Protein AF-A0A2P4P8J8-F1 (afdb_monomer)

Structure (mmCIF, N/CA/C/O backbone):
data_AF-A0A2P4P8J8-F1
#
_entry.id   AF-A0A2P4P8J8-F1
#
loop_
_atom_site.group_PDB
_atom_site.id
_atom_site.type_symbol
_atom_site.label_atom_id
_atom_site.label_alt_id
_atom_site.label_comp_id
_atom_site.label_asym_id
_atom_site.label_entity_id
_atom_site.label_seq_id
_atom_site.pdbx_PDB_ins_code
_atom_site.Cartn_x
_atom_site.Cartn_y
_atom_site.Cartn_z
_atom_site.occupancy
_atom_site.B_iso_or_equiv
_atom_site.auth_seq_id
_atom_site.auth_comp_id
_atom_site.auth_asym_id
_atom_site.auth_atom_id
_atom_site.pdbx_PDB_model_num
ATOM 1 N N . ILE A 1 1 ? -30.520 4.544 16.814 1.00 78.25 1 ILE A N 1
ATOM 2 C CA . ILE A 1 1 ? -29.612 4.992 17.904 1.00 78.25 1 ILE A CA 1
ATOM 3 C C . ILE A 1 1 ? -30.489 5.454 19.070 1.00 78.25 1 ILE A C 1
ATOM 5 O O . ILE A 1 1 ? -31.400 6.232 18.798 1.00 78.25 1 ILE A O 1
ATOM 9 N N . PRO A 1 2 ? -30.297 4.962 20.310 1.00 85.12 2 PRO A N 1
ATOM 10 C CA . PRO A 1 2 ? -31.096 5.362 21.472 1.00 85.12 2 PRO A CA 1
ATOM 11 C C . PRO A 1 2 ? -31.067 6.876 21.686 1.00 85.12 2 PRO A C 1
ATOM 13 O O . PRO A 1 2 ? -29.996 7.469 21.569 1.00 85.12 2 PRO A O 1
ATOM 16 N N . ARG A 1 3 ? -32.211 7.482 22.035 1.00 84.81 3 ARG A N 1
ATOM 17 C CA . ARG A 1 3 ? -32.398 8.947 22.121 1.00 84.81 3 ARG A CA 1
ATOM 18 C C . ARG A 1 3 ? -31.323 9.639 22.971 1.00 84.81 3 ARG A C 1
ATOM 20 O O . ARG A 1 3 ? -30.709 10.591 22.516 1.00 84.81 3 ARG A O 1
ATOM 27 N N . ARG A 1 4 ? -30.981 9.054 24.125 1.00 86.25 4 ARG A N 1
ATOM 28 C CA . ARG A 1 4 ? -29.945 9.548 25.059 1.00 86.25 4 ARG A CA 1
ATOM 29 C C . ARG A 1 4 ? -28.523 9.616 24.481 1.00 86.25 4 ARG A C 1
ATOM 31 O O . ARG A 1 4 ? -27.675 10.299 25.033 1.00 86.25 4 ARG A O 1
ATOM 38 N N . LEU A 1 5 ? -28.233 8.877 23.409 1.00 83.94 5 LEU A N 1
ATOM 39 C CA . LEU A 1 5 ? -26.910 8.844 22.775 1.00 83.94 5 LEU A CA 1
ATOM 40 C C . LEU A 1 5 ? -26.881 9.588 21.433 1.00 83.94 5 LEU A C 1
ATOM 42 O O . LEU A 1 5 ? -25.809 9.715 20.842 1.00 83.94 5 LEU A O 1
ATOM 46 N N . GLN A 1 6 ? -28.035 10.046 20.934 1.00 87.06 6 GLN A N 1
ATOM 47 C CA . GLN A 1 6 ? -28.141 10.682 19.619 1.00 87.06 6 GLN A CA 1
ATOM 48 C C . GLN A 1 6 ? -27.309 11.956 19.546 1.00 87.06 6 GLN A C 1
ATOM 50 O O . GLN A 1 6 ? -26.512 12.076 18.625 1.00 87.06 6 GLN A O 1
ATOM 55 N N . GLU A 1 7 ? -27.410 12.841 20.538 1.00 90.56 7 GLU A N 1
ATOM 56 C CA . GLU A 1 7 ? -26.642 14.093 20.569 1.00 90.56 7 GLU A CA 1
ATOM 57 C C . GLU A 1 7 ? -25.136 13.840 20.490 1.00 90.56 7 GLU A C 1
ATOM 59 O O . GLU A 1 7 ? -24.455 14.397 19.634 1.00 90.56 7 GLU A O 1
ATOM 64 N N . LYS A 1 8 ? -24.614 12.914 21.304 1.00 91.44 8 LYS A N 1
ATOM 65 C CA . LYS A 1 8 ? -23.192 12.546 21.277 1.00 91.44 8 LYS A CA 1
ATOM 66 C C . LYS A 1 8 ? -22.753 12.061 19.892 1.00 91.44 8 LYS A C 1
ATOM 68 O O . LYS A 1 8 ? -21.712 12.485 19.389 1.00 91.44 8 LYS A O 1
ATOM 73 N N . PHE A 1 9 ? -23.522 11.161 19.277 1.00 91.44 9 PHE A N 1
ATOM 74 C CA . PHE A 1 9 ? -23.164 10.603 17.974 1.00 91.44 9 PHE A CA 1
ATOM 75 C C . PHE A 1 9 ? -23.354 11.599 16.831 1.00 91.44 9 PHE A C 1
ATOM 77 O O . PHE A 1 9 ? -22.505 11.643 15.950 1.00 91.44 9 PHE A O 1
ATOM 84 N N . PHE A 1 10 ? -24.403 12.418 16.841 1.00 91.62 10 PHE A N 1
ATOM 85 C CA . PHE A 1 10 ? -24.626 13.433 15.814 1.00 91.62 10 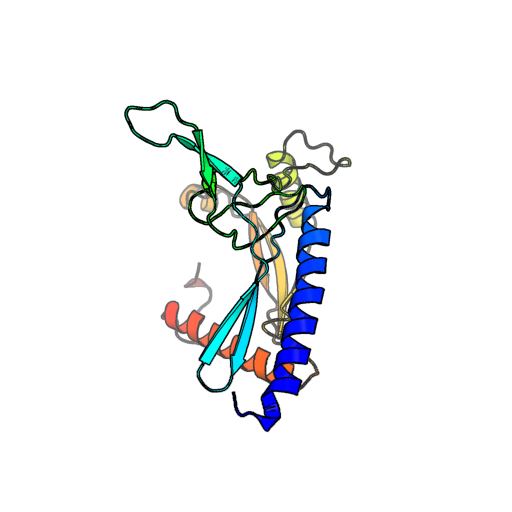PHE A CA 1
ATOM 86 C C . PHE A 1 10 ? -23.606 14.562 15.895 1.00 91.62 10 PHE A C 1
ATOM 88 O O . PHE A 1 10 ? -23.081 14.955 14.856 1.00 91.62 10 PHE A O 1
ATOM 95 N N . THR A 1 11 ? -23.221 15.001 17.094 1.00 94.31 11 THR A N 1
ATOM 96 C CA . THR A 1 11 ? -22.109 15.946 17.271 1.00 94.31 11 THR A CA 1
ATOM 97 C C . THR A 1 11 ? -20.806 15.365 16.724 1.00 94.31 11 THR A C 1
ATOM 99 O O . THR A 1 11 ? -20.084 16.038 15.988 1.00 94.31 11 THR A O 1
ATOM 102 N N . TYR A 1 12 ? -20.526 14.087 17.000 1.00 93.19 12 TYR A N 1
ATOM 103 C CA . TYR A 1 12 ? -19.360 13.400 16.444 1.00 93.19 12 TYR A CA 1
ATOM 104 C C . TYR A 1 12 ? -19.415 13.274 14.912 1.00 93.19 12 TYR A C 1
ATOM 106 O O . TYR A 1 12 ? -18.433 13.583 14.240 1.00 93.19 12 TYR A O 1
ATOM 114 N N . ILE A 1 13 ? -20.552 12.849 14.351 1.00 94.38 13 ILE A N 1
ATOM 115 C CA . ILE A 1 13 ? -20.754 12.705 12.901 1.00 94.38 13 ILE A CA 1
ATOM 116 C C . ILE A 1 13 ? -20.610 14.063 12.212 1.00 94.38 13 ILE A C 1
ATOM 118 O O . ILE A 1 13 ? -19.908 14.150 11.209 1.00 94.38 13 ILE A O 1
ATOM 122 N N . ARG A 1 14 ? -21.195 15.130 12.771 1.00 95.38 14 ARG A N 1
ATOM 123 C CA . ARG A 1 14 ? -21.055 16.503 12.267 1.00 95.38 14 ARG A CA 1
ATOM 124 C C . ARG A 1 14 ? -19.593 16.932 12.240 1.00 95.38 14 ARG A C 1
ATOM 126 O O . ARG A 1 14 ? -19.119 17.380 11.203 1.00 95.38 14 ARG A O 1
ATOM 133 N N . LYS A 1 15 ? -18.867 16.754 13.349 1.00 96.44 15 LYS A N 1
ATOM 134 C CA . LYS A 1 15 ? -17.432 17.063 13.412 1.00 96.44 15 LYS A CA 1
ATOM 135 C C . LYS A 1 15 ? -16.651 16.291 12.345 1.00 96.44 15 LYS A C 1
ATOM 137 O O . LYS A 1 15 ? -15.841 16.879 11.641 1.00 96.44 15 LYS A O 1
ATOM 142 N N . LYS A 1 16 ? -16.935 14.995 12.183 1.00 95.62 16 LYS A N 1
ATOM 143 C CA . LYS A 1 16 ? -16.288 14.159 11.166 1.00 95.62 16 LYS A CA 1
ATOM 144 C C . LYS A 1 16 ? -16.609 14.594 9.742 1.00 95.62 16 LYS A C 1
ATOM 146 O O . LYS A 1 16 ? -15.712 14.567 8.914 1.00 95.62 16 LYS A O 1
ATOM 151 N N . LEU A 1 17 ? -17.841 15.009 9.457 1.00 95.81 17 LEU A N 1
ATOM 152 C CA . LEU A 1 17 ? -18.219 15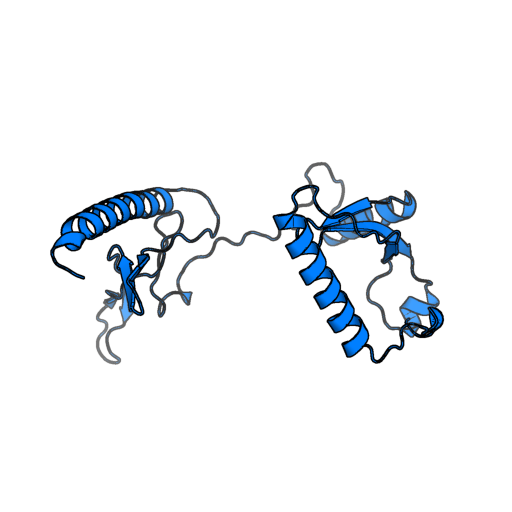.540 8.145 1.00 95.81 17 LEU A CA 1
ATOM 153 C C . LEU A 1 17 ? -17.453 16.825 7.811 1.00 95.81 17 LEU A C 1
ATOM 155 O O . LEU A 1 17 ? -16.983 16.950 6.686 1.00 95.81 17 LEU A O 1
ATOM 159 N N . LEU A 1 18 ? -17.284 17.729 8.781 1.00 96.44 18 LEU A N 1
ATOM 160 C CA . LEU A 1 18 ? -16.509 18.963 8.601 1.00 96.44 18 LEU A CA 1
ATOM 161 C C . LEU A 1 18 ? -15.024 18.671 8.356 1.00 96.44 18 LEU A C 1
ATOM 163 O O . LEU A 1 18 ? -14.485 19.097 7.343 1.00 96.44 18 LEU A O 1
ATOM 167 N N . GLU A 1 19 ? -14.397 17.850 9.206 1.00 96.31 19 GLU A N 1
ATOM 168 C CA . GLU A 1 19 ? -13.003 17.415 9.004 1.00 96.31 19 GLU A CA 1
ATOM 169 C C . GLU A 1 19 ? -12.809 16.778 7.618 1.00 96.31 19 GLU A C 1
ATOM 171 O O . GLU A 1 19 ? -11.807 16.989 6.938 1.00 96.31 19 GLU A O 1
ATOM 176 N N . HIS A 1 20 ? -13.786 15.982 7.183 1.00 95.25 20 HIS A N 1
ATOM 177 C CA . HIS A 1 20 ? -13.717 15.283 5.909 1.00 95.25 20 HIS A CA 1
ATOM 178 C C . HIS A 1 20 ? -13.897 16.222 4.712 1.00 95.25 20 HIS A C 1
ATOM 180 O O . HIS A 1 20 ? -13.232 16.034 3.694 1.00 95.25 20 HIS A O 1
ATOM 186 N N . LEU A 1 21 ? -14.742 17.249 4.837 1.00 96.00 21 LEU A N 1
ATOM 187 C CA . LEU A 1 21 ? -14.868 18.321 3.849 1.00 96.00 21 LEU A CA 1
ATOM 188 C C . LEU A 1 21 ? -13.533 19.057 3.666 1.00 96.00 21 LEU A C 1
ATOM 190 O O . LEU A 1 21 ? -13.106 19.266 2.527 1.00 96.00 21 LEU A O 1
ATOM 194 N N . ASP A 1 22 ? -12.840 19.364 4.764 1.00 96.81 22 ASP A N 1
ATOM 195 C CA . ASP A 1 22 ? -11.519 20.000 4.725 1.00 96.81 22 ASP A CA 1
ATOM 196 C C . ASP A 1 22 ? -10.487 19.096 4.037 1.00 96.81 22 ASP A C 1
ATOM 198 O O . ASP A 1 22 ? -9.730 19.547 3.177 1.00 96.81 22 ASP A O 1
ATOM 202 N N . PHE A 1 23 ? -10.488 17.790 4.337 1.00 95.81 23 PHE A N 1
ATOM 203 C CA . PHE A 1 23 ? -9.585 16.829 3.691 1.00 95.81 23 PHE A CA 1
ATOM 204 C C . PHE A 1 23 ? -9.823 16.691 2.186 1.00 95.81 23 PHE A C 1
ATOM 206 O O . PHE A 1 23 ? -8.860 16.554 1.425 1.00 95.81 23 PHE A O 1
ATOM 213 N N . ILE A 1 24 ? -11.085 16.693 1.750 1.00 95.94 24 ILE A N 1
ATOM 214 C CA . ILE A 1 24 ? -11.445 16.640 0.328 1.00 95.94 24 ILE A CA 1
ATOM 215 C C . ILE A 1 24 ? -10.972 17.918 -0.362 1.00 95.94 24 ILE A C 1
ATOM 217 O O . ILE A 1 24 ? -10.271 17.830 -1.369 1.00 95.94 24 ILE A O 1
ATOM 221 N N . THR A 1 25 ? -11.300 19.083 0.198 1.00 95.94 25 THR A N 1
ATOM 222 C CA . THR A 1 25 ? -10.941 20.391 -0.368 1.00 95.94 25 THR A CA 1
ATOM 223 C C . THR A 1 25 ? -9.426 20.552 -0.463 1.00 95.94 25 THR A C 1
ATOM 225 O O . THR A 1 25 ? -8.895 20.801 -1.544 1.00 95.94 25 THR A O 1
ATOM 228 N N . SER A 1 26 ? -8.713 20.282 0.633 1.00 96.31 26 SER A N 1
ATOM 229 C CA . SER A 1 26 ? -7.249 20.331 0.686 1.00 96.31 26 SER A CA 1
ATOM 230 C C . SER A 1 26 ? -6.597 19.377 -0.318 1.00 96.31 26 SER A C 1
ATOM 232 O O . SER A 1 26 ? -5.620 19.736 -0.976 1.00 96.31 26 SER A O 1
ATOM 234 N N . ARG A 1 27 ? -7.136 18.159 -0.485 1.00 95.56 27 ARG A N 1
ATOM 235 C CA . ARG A 1 27 ? -6.624 17.218 -1.490 1.00 95.56 27 ARG A CA 1
ATOM 236 C C . ARG A 1 27 ? -6.861 17.728 -2.907 1.00 95.56 27 ARG A C 1
ATOM 238 O O . ARG A 1 27 ? -5.943 17.628 -3.715 1.00 95.56 27 ARG A O 1
ATOM 245 N N . ALA A 1 28 ? -8.065 18.213 -3.203 1.00 94.25 28 ALA A N 1
ATOM 246 C CA . ALA A 1 28 ? -8.459 18.653 -4.537 1.00 94.25 28 ALA A CA 1
ATOM 247 C C . ALA A 1 28 ? -7.626 19.851 -5.016 1.00 94.25 28 ALA A C 1
ATOM 249 O O . ALA A 1 28 ? -7.162 19.855 -6.154 1.00 94.25 28 ALA A O 1
ATOM 250 N N . GLN A 1 29 ? -7.361 20.807 -4.126 1.00 95.50 29 GLN A N 1
ATOM 251 C CA . GLN A 1 29 ? -6.579 22.014 -4.414 1.00 95.50 29 GLN A CA 1
ATOM 252 C C . GLN A 1 29 ? -5.076 21.765 -4.558 1.00 95.50 29 GLN A C 1
ATOM 254 O O . GLN A 1 29 ? -4.343 22.649 -4.988 1.00 95.50 29 GLN A O 1
ATOM 259 N N . LYS A 1 30 ? -4.588 20.579 -4.191 1.00 95.25 30 LYS A N 1
ATOM 260 C CA . LYS A 1 30 ? -3.161 20.290 -4.258 1.00 95.25 30 LYS A CA 1
ATOM 261 C C . LYS A 1 30 ? -2.697 20.185 -5.712 1.00 95.25 30 LYS A C 1
ATOM 263 O O . LYS A 1 30 ? -3.335 19.505 -6.513 1.00 95.25 30 LYS A O 1
ATOM 268 N N . GLU A 1 31 ? -1.556 20.790 -6.022 1.00 91.44 31 GLU A N 1
ATOM 269 C CA . GLU A 1 31 ? -0.953 20.796 -7.368 1.00 91.44 31 GLU A CA 1
ATOM 270 C C . GLU A 1 31 ? 0.154 19.740 -7.533 1.00 91.44 31 GLU A C 1
ATOM 272 O O . GLU A 1 31 ? 1.025 19.814 -8.399 1.00 91.44 31 GLU A O 1
ATOM 277 N N . ASP A 1 32 ? 0.146 18.707 -6.692 1.00 86.69 32 ASP A N 1
ATOM 278 C CA . ASP A 1 32 ? 1.147 17.653 -6.740 1.00 86.69 32 ASP A CA 1
ATOM 279 C C . ASP A 1 32 ? 0.810 16.596 -7.820 1.00 86.69 32 ASP A C 1
ATOM 281 O O . ASP A 1 32 ? -0.336 16.163 -7.990 1.00 86.69 32 ASP A O 1
ATOM 285 N N . LYS A 1 33 ? 1.821 16.180 -8.599 1.00 84.69 33 LYS A N 1
ATOM 286 C CA . LYS A 1 33 ? 1.681 15.217 -9.712 1.00 84.69 33 LYS A CA 1
ATOM 287 C C . LYS A 1 33 ? 1.761 13.757 -9.252 1.00 84.69 33 LYS A C 1
ATOM 289 O O . LYS A 1 33 ? 2.630 12.990 -9.656 1.00 84.69 33 LYS A O 1
ATOM 294 N N . ASN A 1 34 ? 0.855 13.361 -8.374 1.00 83.25 34 ASN A N 1
ATOM 295 C CA . ASN A 1 34 ? 0.828 12.052 -7.725 1.00 83.25 34 ASN A CA 1
ATOM 296 C C . ASN A 1 34 ? -0.606 11.533 -7.636 1.00 83.25 34 ASN A C 1
ATOM 298 O O . ASN A 1 34 ? -1.586 12.274 -7.699 1.00 83.25 34 ASN A O 1
ATOM 302 N N . ASN A 1 35 ? -0.731 10.214 -7.512 1.00 89.12 35 ASN A N 1
ATOM 303 C CA . ASN A 1 35 ? -2.023 9.538 -7.567 1.00 89.12 35 ASN A CA 1
ATOM 304 C C . ASN A 1 35 ? -2.584 9.191 -6.188 1.00 89.12 35 ASN A C 1
ATOM 306 O O . ASN A 1 35 ? -3.236 8.164 -6.019 1.00 89.12 35 ASN A O 1
ATOM 310 N N . HIS A 1 36 ? -2.313 10.020 -5.180 1.00 90.12 36 HIS A N 1
ATOM 311 C CA . HIS A 1 36 ? -2.885 9.790 -3.861 1.00 90.12 36 HIS A CA 1
ATOM 312 C C . HIS A 1 36 ? -4.384 10.109 -3.872 1.00 90.12 36 HIS A C 1
ATOM 314 O O . HIS A 1 36 ? -4.789 11.217 -4.223 1.00 90.12 36 HIS A O 1
ATOM 320 N N . MET A 1 37 ? -5.195 9.154 -3.424 1.00 93.00 37 MET A N 1
ATOM 321 C CA . MET A 1 37 ? -6.653 9.252 -3.401 1.00 93.00 37 MET A CA 1
ATOM 322 C C . MET A 1 37 ? -7.138 9.517 -1.975 1.00 93.00 37 MET A C 1
ATOM 324 O O . MET A 1 37 ? -6.765 8.805 -1.041 1.00 93.00 37 MET A O 1
ATOM 328 N N . THR A 1 38 ? -7.994 10.519 -1.801 1.00 95.50 38 THR A N 1
ATOM 329 C CA . THR A 1 38 ? -8.718 10.772 -0.549 1.00 95.50 38 THR A CA 1
ATOM 330 C C . THR A 1 38 ? -10.172 10.364 -0.753 1.00 95.50 38 THR A C 1
ATOM 332 O O . THR A 1 38 ? -10.822 10.864 -1.664 1.00 95.50 38 THR A O 1
ATOM 335 N N . LYS A 1 39 ? -10.698 9.452 0.070 1.00 96.00 39 LYS A N 1
ATOM 336 C CA . LYS A 1 39 ? -12.109 9.031 -0.015 1.00 96.00 39 LYS A CA 1
ATOM 337 C C . LYS A 1 39 ? -13.037 10.214 0.248 1.00 96.00 39 LYS A C 1
ATOM 339 O O . LYS A 1 39 ? -12.706 11.057 1.069 1.00 96.00 39 LYS A O 1
ATOM 344 N N . THR A 1 40 ? -14.215 10.243 -0.365 1.00 95.94 40 THR A N 1
ATOM 345 C CA . THR A 1 40 ? -15.251 11.269 -0.110 1.00 95.94 40 THR A CA 1
ATOM 346 C C . THR A 1 40 ? -16.191 10.914 1.043 1.00 95.94 40 THR A C 1
ATOM 348 O O . THR A 1 40 ? -17.042 11.711 1.427 1.00 95.94 40 THR A O 1
ATOM 351 N N . PHE A 1 41 ? -16.008 9.733 1.638 1.00 95.12 41 PHE A N 1
ATOM 35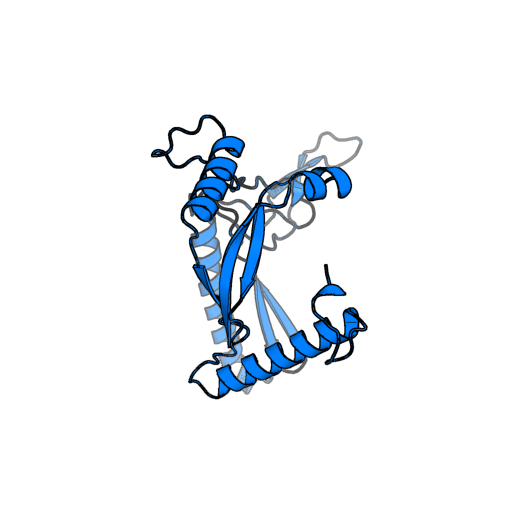2 C CA . PHE A 1 41 ? -16.824 9.216 2.730 1.00 95.12 41 PHE A CA 1
ATOM 353 C C . PHE A 1 41 ? -15.981 8.594 3.848 1.00 95.12 41 PHE A C 1
ATOM 355 O O . PHE A 1 41 ? -14.833 8.181 3.648 1.00 95.12 41 PHE A O 1
ATOM 362 N N . PHE A 1 42 ? -16.598 8.455 5.017 1.00 94.69 42 PHE A N 1
ATOM 363 C CA . PHE A 1 42 ? -16.102 7.699 6.156 1.00 94.69 42 PHE A CA 1
ATOM 364 C C . PHE A 1 42 ? -17.156 6.710 6.656 1.00 94.69 42 PHE A C 1
ATOM 366 O O . PHE A 1 42 ? -18.348 6.798 6.356 1.00 94.69 42 PHE A O 1
ATOM 373 N N . ASN A 1 43 ? -16.693 5.750 7.450 1.00 94.12 43 ASN A N 1
ATOM 374 C CA . ASN A 1 43 ? -17.541 4.694 7.975 1.00 94.12 43 ASN A CA 1
ATOM 375 C C . ASN A 1 43 ? -17.878 4.979 9.433 1.00 94.12 43 ASN A C 1
ATOM 377 O O . ASN A 1 43 ? -16.983 5.219 10.243 1.00 94.12 43 ASN A O 1
ATOM 381 N N . PHE A 1 44 ? -19.150 4.857 9.778 1.00 92.88 44 PHE A N 1
ATOM 382 C CA . PHE A 1 44 ? -19.635 4.937 11.144 1.00 92.88 44 PHE A CA 1
ATOM 383 C C . PHE A 1 44 ? -20.329 3.625 11.496 1.00 92.88 44 PHE A C 1
ATOM 385 O O . PHE A 1 44 ? -21.302 3.232 10.857 1.00 92.88 44 PHE A O 1
ATOM 392 N N . SER A 1 45 ? -19.821 2.924 12.502 1.00 91.56 45 SER A N 1
ATOM 393 C CA . SER A 1 45 ? -20.416 1.670 12.961 1.00 91.56 45 SER A CA 1
ATOM 394 C C . SER A 1 45 ? -21.156 1.884 14.273 1.00 91.56 45 SER A C 1
ATOM 396 O O . SER A 1 45 ? -20.622 2.487 15.202 1.00 91.56 45 SER A O 1
ATOM 398 N N . TYR A 1 46 ? -22.369 1.344 14.362 1.00 89.88 46 TYR A N 1
ATOM 399 C CA . TYR A 1 46 ? -23.148 1.304 15.593 1.00 89.88 46 TYR A CA 1
ATOM 400 C C . TYR A 1 46 ? -23.767 -0.082 15.772 1.00 89.88 46 TYR A C 1
ATOM 402 O O . TYR A 1 46 ? -24.617 -0.506 14.983 1.00 89.88 46 TYR A O 1
ATOM 410 N N . LYS A 1 47 ? -23.358 -0.785 16.836 1.00 89.06 47 LYS A N 1
ATOM 411 C CA . LYS A 1 47 ? -23.682 -2.205 17.052 1.00 89.06 47 LYS A CA 1
ATOM 412 C C . LYS A 1 47 ? -23.322 -3.024 15.799 1.00 89.06 47 LYS A C 1
ATOM 414 O O . LYS A 1 47 ? -22.194 -2.945 15.326 1.00 89.06 47 LYS A O 1
ATOM 419 N N . LYS A 1 48 ? -24.284 -3.768 15.247 1.00 92.50 48 LYS A N 1
ATOM 420 C CA . LYS A 1 48 ? -24.128 -4.588 14.038 1.00 92.50 48 LYS A CA 1
ATOM 421 C C . LYS A 1 48 ? -24.214 -3.804 12.723 1.00 92.50 48 LYS A C 1
ATOM 423 O O . LYS A 1 48 ? -23.975 -4.375 11.668 1.00 92.50 48 LYS A O 1
ATOM 428 N N . TYR A 1 49 ? -24.577 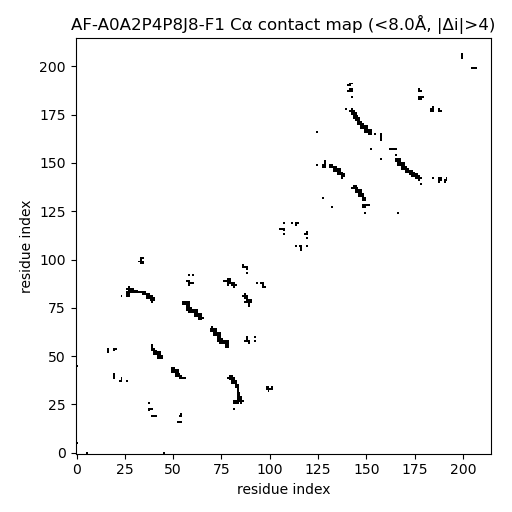-2.522 12.765 1.00 91.06 49 TYR A N 1
ATOM 429 C CA . TYR A 1 49 ? -24.813 -1.724 11.563 1.00 91.06 49 TYR A CA 1
ATOM 430 C C . TYR A 1 49 ? -23.599 -0.878 11.198 1.00 91.06 49 TYR A C 1
ATOM 432 O O . TYR A 1 49 ? -22.896 -0.356 12.071 1.00 91.06 49 TYR A O 1
ATOM 440 N N . ARG A 1 50 ? -23.382 -0.709 9.893 1.00 92.38 50 ARG A N 1
ATOM 441 C CA . ARG A 1 50 ? -22.330 0.133 9.330 1.00 92.38 50 ARG A CA 1
ATOM 442 C C . ARG A 1 50 ? -22.943 1.114 8.344 1.00 92.38 50 ARG A C 1
ATOM 444 O O . ARG A 1 50 ? -23.550 0.715 7.359 1.00 92.38 50 ARG A O 1
ATOM 451 N N . PHE A 1 51 ? -22.775 2.387 8.650 1.00 92.62 51 PHE A N 1
ATOM 452 C CA . PHE A 1 51 ? -23.256 3.513 7.872 1.00 92.62 51 PHE A CA 1
ATOM 453 C C . PHE A 1 51 ? -22.079 4.161 7.147 1.00 92.62 51 PHE A C 1
ATOM 455 O O . PHE A 1 51 ? -20.966 4.218 7.682 1.00 92.62 51 PHE A O 1
ATOM 462 N N . TYR A 1 52 ? -22.341 4.662 5.946 1.00 92.69 52 TYR A N 1
ATOM 463 C CA . TYR A 1 52 ? -21.386 5.411 5.141 1.00 92.69 52 TYR A CA 1
ATOM 464 C C . TYR A 1 52 ? -21.865 6.856 5.081 1.00 92.69 52 TYR A C 1
ATOM 466 O O . TYR A 1 52 ? -22.933 7.131 4.542 1.00 92.69 52 TYR A O 1
ATOM 474 N N . PHE A 1 53 ? -21.093 7.763 5.669 1.00 94.19 53 PHE A N 1
ATOM 475 C CA . PHE A 1 53 ? -21.360 9.196 5.626 1.00 94.19 53 PHE A CA 1
ATOM 476 C C . PHE A 1 53 ? -20.323 9.839 4.723 1.00 94.19 53 PHE A C 1
ATOM 478 O O . PHE A 1 53 ? -19.130 9.605 4.902 1.00 94.19 53 PHE A O 1
ATOM 485 N N . GLY A 1 54 ? -20.753 10.635 3.754 1.00 93.06 54 GLY A N 1
ATOM 486 C CA . GLY A 1 54 ? -19.838 11.269 2.819 1.00 93.06 54 GLY A CA 1
ATOM 487 C C . GLY A 1 54 ? -20.351 12.595 2.306 1.00 93.06 54 GLY A C 1
ATOM 488 O O . GLY A 1 54 ? -21.530 12.916 2.440 1.00 93.06 54 GLY A O 1
ATOM 489 N N . ILE A 1 55 ? -19.428 13.353 1.730 1.00 94.69 55 ILE A N 1
ATOM 490 C CA . ILE A 1 55 ? -19.726 14.591 1.027 1.00 94.69 55 ILE A CA 1
ATOM 491 C C . ILE A 1 55 ? -20.089 14.220 -0.406 1.00 94.69 55 ILE A C 1
ATOM 493 O O . ILE A 1 55 ? -19.320 13.548 -1.097 1.00 94.69 55 ILE A O 1
ATOM 497 N N . TYR A 1 56 ? -21.278 14.632 -0.835 1.00 94.19 56 TYR A N 1
ATOM 498 C CA . TYR A 1 56 ? -21.701 14.438 -2.212 1.00 94.19 56 TYR A CA 1
ATOM 499 C C . TYR A 1 56 ? -20.864 15.328 -3.132 1.00 94.19 56 TYR A C 1
ATOM 501 O O . TYR A 1 56 ? -20.864 16.549 -2.999 1.00 94.19 56 TYR A O 1
ATOM 509 N N . LEU A 1 57 ? -20.160 14.696 -4.068 1.00 93.12 57 LEU A N 1
ATOM 510 C CA . LEU A 1 57 ? -19.401 15.359 -5.119 1.00 93.12 57 LEU A CA 1
ATOM 511 C C . LEU A 1 57 ? -19.760 14.667 -6.445 1.00 93.12 57 LEU A C 1
ATOM 513 O O . LEU A 1 57 ? -19.515 13.460 -6.567 1.00 93.12 57 LEU A O 1
ATOM 517 N N . PRO A 1 58 ? -20.394 15.364 -7.405 1.00 93.81 58 PRO A N 1
ATOM 518 C CA . PRO A 1 58 ? -20.799 14.759 -8.670 1.00 93.81 58 PRO A CA 1
ATOM 519 C C . PRO A 1 58 ? -19.585 14.432 -9.544 1.00 93.81 58 PRO A C 1
ATOM 521 O O . PRO A 1 58 ? -18.539 15.064 -9.448 1.00 93.81 58 PRO A O 1
ATOM 524 N N . CYS A 1 59 ? -19.724 13.437 -10.417 1.00 92.94 59 CYS A N 1
ATOM 525 C CA . CYS A 1 59 ? -18.659 13.014 -11.325 1.00 92.94 59 CYS A CA 1
ATOM 526 C C . CYS A 1 59 ? -18.302 14.055 -12.391 1.00 92.94 59 CYS A C 1
ATOM 528 O O . CYS A 1 59 ? -17.156 14.079 -12.837 1.00 92.94 59 CYS A O 1
ATOM 530 N N . ASN A 1 60 ? -19.277 14.833 -12.864 1.00 90.69 60 ASN A N 1
ATOM 531 C CA . ASN A 1 60 ? -19.131 15.884 -13.880 1.00 90.69 60 ASN A CA 1
ATOM 532 C C . ASN A 1 60 ? -18.528 15.449 -15.231 1.00 90.69 60 ASN A C 1
ATOM 534 O O . ASN A 1 60 ? -18.260 16.289 -16.083 1.00 90.69 60 ASN A O 1
ATOM 538 N N . HIS A 1 61 ? -18.344 14.149 -15.470 1.00 88.56 61 HIS A N 1
ATOM 539 C CA . HIS A 1 61 ? -17.885 13.645 -16.762 1.00 88.56 61 HIS A CA 1
ATOM 540 C C . HIS A 1 61 ? -19.028 13.680 -17.772 1.00 88.56 61 HIS A C 1
ATOM 542 O O . HIS A 1 61 ? -20.157 13.297 -17.457 1.00 88.56 61 HIS A O 1
ATOM 548 N N . THR A 1 62 ? -18.731 14.128 -18.984 1.00 86.94 62 THR A N 1
ATOM 549 C CA . THR A 1 62 ? -19.685 14.142 -20.088 1.00 86.94 62 THR A CA 1
ATOM 550 C C . THR A 1 62 ? -19.785 12.764 -20.737 1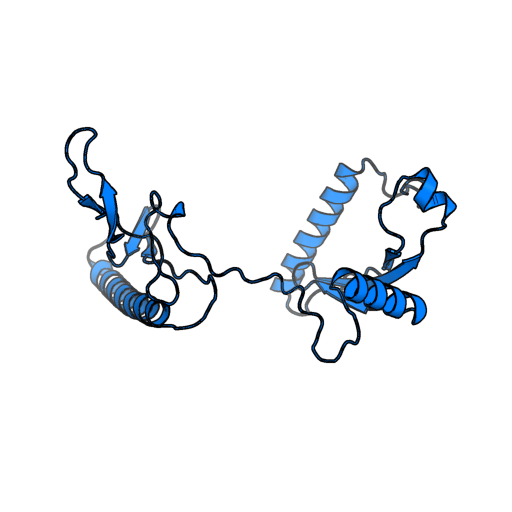.00 86.94 62 THR A C 1
ATOM 552 O O . THR A 1 62 ? -18.803 12.027 -20.835 1.00 86.94 62 THR A O 1
ATOM 555 N N . HIS A 1 63 ? -20.989 12.404 -21.165 1.00 78.00 63 HIS A N 1
ATOM 556 C CA . HIS A 1 63 ? -21.257 11.206 -21.954 1.00 78.00 63 HIS A CA 1
ATOM 557 C C . HIS A 1 63 ? -22.370 11.493 -22.962 1.00 78.00 63 HIS A C 1
ATOM 559 O O . HIS A 1 63 ? -23.217 12.361 -22.741 1.00 78.00 63 HIS A O 1
ATOM 565 N N . THR A 1 64 ? -22.358 10.773 -24.080 1.00 74.19 64 THR A N 1
ATOM 566 C CA . THR A 1 64 ? -23.390 10.896 -25.111 1.00 74.19 64 THR A CA 1
ATOM 567 C C . THR A 1 64 ? -24.673 10.238 -24.617 1.00 74.19 64 THR A C 1
ATOM 569 O O . THR A 1 64 ? -24.686 9.042 -24.317 1.00 74.19 64 THR A O 1
ATOM 572 N N . ALA A 1 65 ? -25.746 11.018 -24.504 1.00 62.56 65 ALA A N 1
ATOM 573 C CA . ALA A 1 65 ? -27.055 10.518 -24.120 1.00 62.56 65 ALA A CA 1
ATOM 574 C C . ALA A 1 65 ? -27.852 10.138 -25.375 1.00 62.56 65 ALA A C 1
ATOM 576 O O . ALA A 1 65 ? -28.379 11.008 -26.066 1.00 62.56 65 ALA A O 1
ATOM 577 N N . GLY A 1 66 ? -27.949 8.830 -25.628 1.00 57.75 66 GLY A N 1
ATOM 578 C CA . GLY A 1 66 ? -28.781 8.243 -26.682 1.00 57.75 66 GLY A CA 1
ATOM 579 C C . GLY A 1 66 ? -28.030 7.920 -27.977 1.00 57.75 66 GLY A C 1
ATOM 580 O O . GLY A 1 66 ? -27.039 8.553 -28.321 1.00 57.75 66 GLY A O 1
ATOM 581 N N . LEU A 1 67 ? -28.520 6.910 -28.701 1.00 57.41 67 LEU A N 1
ATOM 582 C CA . LEU A 1 67 ? -27.962 6.464 -29.987 1.00 57.41 67 LEU A CA 1
ATOM 583 C C . LEU A 1 67 ? -28.368 7.379 -31.166 1.00 57.41 67 LEU A C 1
ATOM 585 O O . LEU A 1 67 ? -27.837 7.230 -32.260 1.00 57.41 67 LEU A O 1
ATOM 589 N N . LEU A 1 68 ? -29.325 8.295 -30.950 1.00 56.81 68 LEU A N 1
ATOM 590 C CA . LEU A 1 68 ? -30.000 9.082 -31.997 1.00 56.81 68 LEU A CA 1
ATOM 591 C C . LEU A 1 68 ? -29.994 10.604 -31.752 1.00 56.81 68 LEU A C 1
ATOM 593 O O . LEU A 1 68 ? -30.394 11.363 -32.628 1.00 56.81 68 LEU A O 1
ATOM 597 N N . SER A 1 69 ? -29.538 11.069 -30.587 1.00 56.69 69 SER A N 1
ATOM 598 C CA . SER A 1 69 ? -29.484 12.490 -30.230 1.00 56.69 69 SER A CA 1
ATOM 599 C C . SER A 1 69 ? -28.073 12.857 -29.780 1.00 56.69 69 SER A C 1
ATOM 601 O O . SER A 1 69 ? -27.556 12.282 -28.827 1.00 56.69 69 SER A O 1
ATOM 603 N N . ASN A 1 70 ? -27.452 13.852 -30.423 1.00 62.81 70 ASN A N 1
ATOM 604 C CA . ASN A 1 70 ? -26.131 14.398 -30.059 1.00 62.81 70 ASN A CA 1
ATOM 605 C C . ASN A 1 70 ? -26.165 15.228 -28.756 1.00 62.81 70 ASN A C 1
ATOM 607 O O . ASN A 1 70 ? -25.475 16.235 -28.611 1.00 62.81 70 ASN A O 1
ATOM 611 N N . THR A 1 71 ? -27.004 14.838 -27.802 1.00 68.25 71 THR A N 1
ATOM 612 C CA . THR A 1 71 ? -27.143 15.482 -26.500 1.00 68.25 71 THR A CA 1
ATOM 613 C C . THR A 1 71 ? -26.036 15.007 -25.568 1.00 68.25 71 THR A C 1
ATOM 615 O O . THR A 1 71 ? -25.943 13.826 -25.229 1.00 68.25 71 THR A O 1
ATOM 618 N N . ILE A 1 72 ? -25.187 15.940 -25.144 1.00 78.44 72 ILE A N 1
ATOM 619 C CA . ILE A 1 72 ? -24.134 15.701 -24.156 1.00 78.44 72 ILE A CA 1
ATOM 620 C C . ILE A 1 72 ? -24.756 15.825 -22.762 1.00 78.44 72 ILE A C 1
ATOM 622 O O . ILE A 1 72 ? -25.200 16.904 -22.376 1.00 78.44 72 ILE A O 1
ATOM 626 N N . ALA A 1 73 ? -24.771 14.734 -21.998 1.00 84.44 73 ALA A N 1
ATOM 627 C CA . ALA A 1 73 ? -25.234 14.728 -20.613 1.00 84.44 73 ALA A CA 1
ATOM 628 C C . ALA A 1 73 ? -24.053 14.668 -19.635 1.00 84.44 73 ALA A C 1
ATOM 630 O O . ALA A 1 73 ? -23.041 14.005 -19.882 1.00 84.44 73 ALA A O 1
ATOM 631 N N . THR A 1 74 ? -24.184 15.336 -18.490 1.00 89.31 74 THR A N 1
ATOM 632 C CA . THR A 1 74 ? -23.191 15.307 -17.410 1.00 89.31 74 THR A CA 1
ATOM 633 C C . THR A 1 74 ? -23.529 14.227 -16.386 1.00 89.31 74 THR A C 1
ATOM 635 O O . THR A 1 74 ? -24.676 14.019 -15.995 1.00 89.31 74 THR A O 1
ATOM 638 N N . CYS A 1 75 ? -22.512 13.491 -15.948 1.00 90.88 75 CYS A N 1
ATOM 639 C CA . CYS A 1 75 ? -22.673 12.430 -14.967 1.00 90.88 75 CYS A CA 1
ATOM 640 C C . CYS A 1 75 ? -22.871 12.997 -13.553 1.00 90.88 75 CYS A C 1
ATOM 642 O O . CYS A 1 75 ? -21.971 13.636 -13.004 1.00 90.88 75 CYS A O 1
ATOM 644 N N . SER A 1 76 ? -24.004 12.673 -12.928 1.00 92.19 76 SER A N 1
ATOM 645 C CA . SER A 1 76 ? -24.343 13.049 -11.547 1.00 92.19 76 SER A CA 1
ATOM 646 C C . SER A 1 76 ? -23.991 11.983 -10.501 1.00 92.19 76 SER A C 1
ATOM 648 O O . SER A 1 76 ? -24.242 12.168 -9.316 1.00 92.19 76 SER A O 1
ATOM 650 N N . ILE A 1 77 ? -23.392 10.856 -10.897 1.00 92.56 77 ILE A N 1
ATOM 651 C CA . ILE A 1 77 ? -23.047 9.784 -9.951 1.00 92.56 77 ILE A CA 1
ATOM 652 C C . ILE A 1 77 ? -22.023 10.316 -8.934 1.00 92.56 77 ILE A C 1
ATOM 654 O O . ILE A 1 77 ? -21.018 10.900 -9.355 1.00 92.56 77 ILE A O 1
ATOM 658 N N . PRO A 1 78 ? -22.224 10.094 -7.620 1.00 93.88 78 PRO A N 1
ATOM 659 C CA . PRO A 1 78 ? -21.282 10.546 -6.608 1.00 93.88 78 PRO A CA 1
ATOM 660 C C . PRO A 1 78 ? -19.923 9.868 -6.783 1.00 93.88 78 PRO A C 1
ATOM 662 O O . PRO A 1 78 ? -19.829 8.654 -7.003 1.00 93.88 78 PRO A O 1
ATOM 665 N N . VAL A 1 79 ? -18.851 10.642 -6.657 1.00 95.12 79 VAL A N 1
ATOM 666 C CA . VAL A 1 79 ? -17.493 10.102 -6.733 1.00 95.12 79 VAL A CA 1
ATOM 667 C C . VAL A 1 79 ? -17.058 9.514 -5.390 1.00 95.12 79 VAL A C 1
ATOM 669 O O . VAL A 1 79 ? -17.308 10.116 -4.345 1.00 95.12 79 VAL A O 1
ATOM 672 N N . PRO A 1 80 ? -16.382 8.351 -5.379 1.00 94.69 80 PRO A N 1
ATOM 673 C CA . PRO A 1 80 ? -15.932 7.710 -4.144 1.00 94.69 80 PRO A CA 1
ATOM 674 C C . PRO A 1 80 ? -14.640 8.313 -3.565 1.00 94.69 80 PRO A C 1
ATOM 676 O O . PRO A 1 80 ? -14.284 8.024 -2.418 1.00 94.69 80 PRO A O 1
ATOM 679 N N . PHE A 1 81 ? -13.912 9.121 -4.340 1.00 94.94 81 PHE A N 1
ATOM 680 C CA . PHE A 1 81 ? -12.655 9.750 -3.938 1.00 94.94 81 PHE A CA 1
ATOM 681 C C . PHE A 1 81 ? -12.367 11.025 -4.745 1.00 94.94 81 PHE A C 1
ATOM 683 O O . PHE A 1 81 ? -12.913 11.220 -5.829 1.00 94.94 81 PHE A O 1
ATOM 690 N N . THR A 1 82 ? -11.453 11.843 -4.225 1.00 94.69 82 THR A N 1
ATOM 691 C CA . THR A 1 82 ? -10.839 12.981 -4.916 1.00 94.69 82 THR A CA 1
ATOM 692 C C . THR A 1 82 ? -9.313 12.862 -4.892 1.00 94.69 82 THR A C 1
ATOM 694 O O . THR A 1 82 ? -8.731 12.253 -3.985 1.00 94.69 82 THR A O 1
ATOM 697 N N . MET A 1 83 ? -8.660 13.440 -5.891 1.00 94.69 83 MET A N 1
ATOM 698 C CA . MET A 1 83 ? -7.208 13.494 -6.056 1.00 94.69 83 MET A CA 1
ATOM 699 C C . MET A 1 83 ? -6.762 14.944 -6.276 1.00 94.69 83 MET A C 1
ATOM 701 O O . MET A 1 83 ? -7.587 15.848 -6.380 1.00 94.69 83 MET A O 1
ATOM 705 N N . SER A 1 84 ? -5.448 15.158 -6.346 1.00 94.00 84 SER A N 1
ATOM 706 C CA . SER A 1 84 ? -4.856 16.458 -6.681 1.00 94.00 84 SER A CA 1
ATOM 707 C C . SER A 1 84 ? -5.350 16.996 -8.027 1.00 94.00 84 SER A C 1
ATOM 709 O O . SER A 1 84 ? -5.731 16.209 -8.902 1.00 94.00 84 SER A O 1
ATOM 711 N N . HIS A 1 85 ? -5.313 18.317 -8.204 1.00 92.62 85 HIS A N 1
ATOM 712 C CA . HIS A 1 85 ? -5.832 19.038 -9.375 1.00 92.62 85 HIS A CA 1
ATOM 713 C C . HIS A 1 85 ? -7.328 18.811 -9.625 1.00 92.62 85 HIS A C 1
ATOM 715 O O . HIS A 1 85 ? -7.762 18.670 -10.765 1.00 92.62 85 HIS A O 1
ATOM 721 N N . HIS A 1 86 ? -8.116 18.713 -8.553 1.00 92.94 86 HIS A N 1
ATOM 722 C CA . HIS A 1 86 ? -9.560 18.477 -8.607 1.00 92.94 86 HIS A CA 1
ATOM 723 C C . HIS A 1 86 ? -9.945 17.240 -9.433 1.00 92.94 86 HIS A C 1
ATOM 725 O O . HIS A 1 86 ? -11.064 17.144 -9.930 1.00 92.94 86 HIS A O 1
ATOM 731 N N . ARG A 1 87 ? -9.045 16.262 -9.577 1.00 92.62 87 ARG A N 1
ATOM 732 C CA . ARG A 1 87 ? -9.318 15.044 -10.344 1.00 92.62 87 ARG A CA 1
ATOM 733 C C . ARG A 1 87 ? -10.186 14.102 -9.518 1.00 92.62 87 ARG A C 1
ATOM 735 O O . ARG A 1 87 ? -9.788 13.649 -8.446 1.00 92.62 87 ARG A O 1
ATOM 742 N N . HIS A 1 88 ? -11.358 13.774 -10.033 1.00 93.56 88 HIS A N 1
ATOM 743 C CA . HIS A 1 88 ? -12.284 12.818 -9.437 1.00 93.56 88 HIS A CA 1
ATOM 744 C C . HIS A 1 88 ? -13.119 12.175 -10.540 1.00 93.56 88 HIS A C 1
ATOM 746 O O . HIS A 1 88 ? -13.401 12.809 -11.550 1.00 93.56 88 HIS A O 1
ATOM 752 N N . ALA A 1 89 ? -13.513 10.919 -10.360 1.00 93.75 89 ALA A N 1
ATOM 753 C CA . ALA A 1 89 ? -14.410 10.227 -11.279 1.00 93.75 89 ALA A CA 1
ATOM 754 C C . ALA A 1 89 ? -15.257 9.217 -10.506 1.00 93.75 89 ALA A C 1
ATOM 756 O O . ALA A 1 89 ? -14.819 8.668 -9.491 1.00 93.75 89 ALA A O 1
ATOM 757 N N . CYS A 1 90 ? -16.477 8.961 -10.977 1.00 93.62 90 CYS A N 1
ATOM 758 C CA . CYS A 1 90 ? -17.286 7.869 -10.453 1.00 93.62 90 CYS A CA 1
ATOM 759 C C . CYS A 1 90 ? -16.730 6.518 -10.922 1.00 93.62 90 CYS A C 1
ATOM 761 O O . CYS A 1 90 ? -15.845 6.447 -11.775 1.00 93.62 90 CYS A O 1
ATOM 763 N N . ILE A 1 91 ? -17.282 5.428 -10.391 1.00 90.19 91 ILE A N 1
ATOM 764 C CA . ILE A 1 91 ? -16.832 4.073 -10.733 1.00 90.19 91 ILE A CA 1
ATOM 765 C C . ILE A 1 91 ? -16.929 3.768 -12.240 1.00 90.19 91 ILE A C 1
ATOM 767 O O . ILE A 1 91 ? -16.068 3.081 -12.777 1.00 90.19 91 ILE A O 1
ATOM 771 N N . ILE A 1 92 ? -17.923 4.335 -12.935 1.00 90.94 92 ILE A N 1
ATOM 772 C CA . ILE A 1 92 ? -18.146 4.131 -14.377 1.00 90.94 92 ILE A CA 1
ATOM 773 C C . ILE A 1 92 ? -17.123 4.917 -15.212 1.00 90.94 92 ILE A C 1
ATOM 775 O O . ILE A 1 92 ? -16.579 4.408 -16.191 1.00 90.94 92 ILE A O 1
ATOM 779 N N . HIS A 1 93 ? -16.819 6.149 -14.801 1.00 92.44 93 HIS A N 1
ATOM 780 C CA . HIS A 1 93 ? -15.892 7.042 -15.501 1.00 92.44 93 HIS A CA 1
ATOM 781 C C . HIS A 1 93 ? -14.451 6.943 -14.996 1.00 92.44 93 HIS A C 1
ATOM 783 O O . HIS A 1 93 ? -13.599 7.705 -15.437 1.00 92.44 93 HIS A O 1
ATOM 789 N N . HIS A 1 94 ? -14.140 5.986 -14.117 1.00 88.56 94 HIS A N 1
ATOM 790 C CA . HIS A 1 94 ? -12.797 5.807 -13.565 1.00 88.56 94 HIS A CA 1
ATOM 791 C C . HIS A 1 94 ? -11.722 5.666 -14.655 1.00 88.56 94 HIS A C 1
ATOM 793 O O . HIS A 1 94 ? -10.606 6.148 -14.495 1.00 88.56 94 HIS A O 1
ATOM 799 N N . LYS A 1 95 ? -12.061 5.043 -15.790 1.00 86.19 95 LYS A N 1
ATOM 800 C CA . LYS A 1 95 ? -11.170 4.905 -16.956 1.00 86.19 95 LYS A CA 1
ATOM 801 C C . LYS A 1 95 ? -10.799 6.237 -17.627 1.00 86.19 95 LYS A C 1
ATOM 803 O O . LYS A 1 95 ? -9.763 6.308 -18.274 1.00 86.19 95 LYS A O 1
ATOM 808 N N . ASN A 1 96 ? -11.621 7.272 -17.459 1.00 86.38 96 ASN A N 1
ATOM 809 C CA . ASN A 1 96 ? -11.396 8.606 -18.023 1.00 86.38 96 ASN A CA 1
ATOM 810 C C . ASN A 1 96 ? -10.521 9.475 -17.104 1.00 86.38 96 ASN A C 1
ATOM 812 O O . ASN A 1 96 ? -10.150 10.590 -17.463 1.00 86.38 96 ASN A O 1
ATOM 816 N N . LEU A 1 97 ? -10.194 8.980 -15.907 1.00 87.00 97 LEU A N 1
ATOM 817 C CA . LEU A 1 97 ? -9.382 9.699 -14.945 1.00 87.00 97 LEU A CA 1
ATOM 818 C C . LEU A 1 97 ? -7.923 9.739 -15.412 1.00 87.00 97 LEU A C 1
ATOM 820 O O . LEU A 1 97 ? -7.264 8.706 -15.536 1.00 87.00 97 LEU A O 1
ATOM 824 N N . VAL A 1 98 ? -7.390 10.942 -15.612 1.00 84.06 98 VAL A N 1
ATOM 825 C CA . VAL A 1 98 ? -5.973 11.130 -15.936 1.00 84.06 98 VAL A CA 1
ATOM 826 C C . VAL A 1 98 ? -5.135 10.777 -14.711 1.00 84.06 98 VAL A C 1
ATOM 828 O O . VAL A 1 98 ? -5.123 11.512 -13.723 1.00 84.06 98 VAL A O 1
ATOM 831 N N . LEU A 1 99 ? -4.427 9.651 -14.758 1.00 83.69 99 LEU A N 1
ATOM 832 C CA . LEU A 1 99 ? -3.458 9.266 -13.736 1.00 83.69 99 LEU A CA 1
ATOM 833 C C . LEU A 1 99 ? -2.089 9.830 -14.102 1.00 83.69 99 LEU A C 1
ATOM 835 O O . LEU A 1 99 ? -1.610 9.652 -15.220 1.00 83.69 99 LEU A O 1
ATOM 839 N N . TYR A 1 100 ? -1.424 10.474 -13.145 1.00 81.06 100 TYR A N 1
ATOM 840 C CA . TYR A 1 100 ? -0.026 10.829 -13.328 1.00 81.06 100 TYR A CA 1
ATOM 841 C C . TYR A 1 100 ? 0.774 9.544 -13.319 1.00 81.06 100 TYR A C 1
ATOM 843 O O . TYR A 1 100 ? 0.788 8.831 -12.317 1.00 81.06 100 TYR A O 1
ATOM 851 N N . PHE A 1 101 ? 1.439 9.213 -14.417 1.00 64.25 101 PHE A N 1
ATOM 852 C CA . PHE A 1 101 ? 2.448 8.177 -14.348 1.00 64.25 101 PHE A CA 1
ATOM 853 C C . PHE A 1 101 ? 3.479 8.647 -13.325 1.00 64.25 101 PHE A C 1
ATOM 855 O O . PHE A 1 101 ? 4.236 9.583 -13.565 1.00 64.25 101 PHE A O 1
ATOM 862 N N . ILE A 1 102 ? 3.498 7.993 -12.162 1.00 54.28 102 ILE A N 1
ATOM 863 C CA . ILE A 1 102 ? 4.745 7.849 -11.436 1.00 54.28 102 ILE A CA 1
ATOM 864 C C . ILE A 1 102 ? 5.534 7.004 -12.415 1.00 54.28 102 ILE A C 1
ATOM 866 O O . ILE A 1 102 ? 5.344 5.786 -12.473 1.00 54.28 102 ILE A O 1
ATOM 870 N N . SER A 1 103 ? 6.323 7.641 -13.280 1.00 48.31 103 SER A N 1
ATOM 871 C CA . SER A 1 103 ? 7.429 6.942 -13.893 1.00 48.31 103 SER A CA 1
ATOM 872 C C . SER A 1 103 ? 8.055 6.184 -12.730 1.00 48.31 103 SER A C 1
ATOM 874 O O . SER A 1 103 ? 8.455 6.775 -11.724 1.00 48.31 103 SER A O 1
ATOM 876 N N . LYS A 1 104 ? 8.020 4.846 -12.782 1.00 50.00 104 LYS A N 1
ATOM 877 C CA . LYS A 1 104 ? 9.005 4.061 -12.047 1.00 50.00 104 LYS A CA 1
ATOM 878 C C . LYS A 1 104 ? 10.288 4.595 -12.628 1.00 50.00 104 LYS A C 1
ATOM 880 O O . LYS A 1 104 ? 10.607 4.229 -13.751 1.00 50.00 104 LYS A O 1
ATOM 885 N N . ASP A 1 105 ? 10.821 5.633 -11.999 1.00 50.00 105 ASP A N 1
ATOM 886 C CA . ASP A 1 105 ? 11.695 6.558 -12.680 1.00 50.00 105 ASP A CA 1
ATOM 887 C C . ASP A 1 105 ? 12.892 5.721 -13.086 1.00 50.00 105 ASP A C 1
ATOM 889 O O . ASP A 1 105 ? 13.753 5.397 -12.272 1.00 50.00 105 ASP A O 1
ATOM 893 N N . ASN A 1 106 ? 12.954 5.390 -14.372 1.00 53.41 106 ASN A N 1
ATOM 894 C CA . ASN A 1 106 ? 14.155 4.929 -15.034 1.00 53.41 106 ASN A CA 1
ATOM 895 C C . ASN A 1 106 ? 15.138 6.110 -15.141 1.00 53.41 106 ASN A C 1
ATOM 897 O O . ASN A 1 106 ? 15.924 6.190 -16.079 1.00 53.41 106 ASN A O 1
ATOM 901 N N . LYS A 1 107 ? 15.063 7.060 -14.198 1.00 55.28 107 LYS A N 1
ATOM 902 C CA . LYS A 1 107 ? 15.982 8.163 -14.046 1.00 55.28 107 LYS A CA 1
ATOM 903 C C . LYS A 1 107 ? 17.276 7.546 -13.572 1.00 55.28 107 LYS A C 1
ATOM 905 O O . LYS A 1 107 ? 17.416 7.070 -12.442 1.00 55.28 107 LYS A O 1
ATOM 910 N N . ILE A 1 108 ? 18.203 7.510 -14.506 1.00 58.16 108 ILE A N 1
ATOM 911 C CA . ILE A 1 108 ? 19.616 7.449 -14.208 1.00 58.16 108 ILE A CA 1
ATOM 912 C C . ILE A 1 108 ? 19.879 8.671 -13.313 1.00 58.16 108 ILE A C 1
ATOM 914 O O . ILE A 1 108 ? 19.488 9.770 -13.699 1.00 58.16 108 ILE A O 1
ATOM 918 N N . PRO A 1 109 ? 20.415 8.507 -12.092 1.00 66.44 109 PRO A N 1
ATOM 919 C CA . PRO A 1 109 ? 20.765 9.647 -11.253 1.00 66.44 109 PRO A CA 1
ATOM 920 C C . PRO A 1 109 ? 21.658 10.606 -12.041 1.00 66.44 109 PRO A C 1
ATOM 922 O O . PRO A 1 109 ? 22.568 10.122 -12.711 1.00 66.44 109 PRO A O 1
ATOM 925 N N . ASP A 1 110 ? 21.452 11.918 -11.915 1.00 59.31 110 ASP A N 1
ATOM 926 C CA . ASP A 1 110 ? 22.169 12.943 -12.703 1.00 59.31 110 ASP A CA 1
ATOM 927 C C . ASP A 1 110 ? 23.705 12.815 -12.627 1.00 59.31 110 ASP A C 1
ATOM 929 O O . ASP A 1 110 ? 24.429 13.214 -13.530 1.00 59.31 110 ASP A O 1
ATOM 933 N N . VAL A 1 111 ? 24.213 12.183 -11.565 1.00 63.22 111 VAL A N 1
ATOM 934 C CA . VAL A 1 111 ? 25.637 11.891 -11.327 1.00 63.22 111 VAL A CA 1
ATOM 935 C C . VAL A 1 111 ? 26.172 10.639 -12.043 1.00 63.22 111 VAL A C 1
ATOM 937 O O . VAL A 1 111 ? 27.317 10.244 -11.821 1.00 63.22 111 VAL A O 1
ATOM 940 N N . SER A 1 112 ? 25.362 9.934 -12.832 1.00 66.00 112 SER A N 1
ATOM 941 C CA . SER A 1 112 ? 25.753 8.678 -13.473 1.00 66.00 112 SER A CA 1
ATOM 942 C C . SER A 1 112 ? 26.025 8.864 -14.963 1.00 66.00 112 SER A C 1
ATOM 944 O O . SER A 1 112 ? 25.153 9.250 -15.726 1.00 66.00 112 SER A O 1
ATOM 946 N N . PHE A 1 113 ? 27.220 8.458 -15.399 1.00 73.94 113 PHE A N 1
ATOM 947 C CA . PHE A 1 113 ? 27.643 8.454 -16.808 1.00 73.94 113 PHE A CA 1
ATOM 948 C C . PHE A 1 113 ? 26.959 7.377 -17.680 1.00 73.94 113 PHE A C 1
ATOM 950 O O . PHE A 1 113 ? 27.408 7.092 -18.789 1.00 73.94 113 PHE A O 1
ATOM 957 N N . CYS A 1 114 ? 25.923 6.701 -17.174 1.00 76.75 114 CYS A N 1
ATOM 958 C CA . CYS A 1 114 ? 25.240 5.636 -17.907 1.00 76.75 114 CYS A CA 1
ATOM 959 C C . CYS A 1 114 ? 24.326 6.229 -18.987 1.00 76.75 114 CYS A C 1
ATOM 961 O O . CYS A 1 114 ? 23.569 7.155 -18.717 1.00 76.75 114 CYS A O 1
ATOM 963 N N . LYS A 1 115 ? 24.368 5.667 -20.200 1.00 78.00 115 LYS A N 1
ATOM 964 C CA . LYS A 1 115 ? 23.581 6.149 -21.349 1.00 78.00 115 LYS A CA 1
ATOM 965 C C . LYS A 1 115 ? 22.136 5.652 -21.321 1.00 78.00 115 LYS A C 1
ATOM 967 O O . LYS A 1 115 ? 21.235 6.343 -21.782 1.00 78.00 115 LYS A O 1
ATOM 972 N N . THR A 1 116 ? 21.910 4.458 -20.771 1.00 81.62 116 THR A N 1
ATOM 973 C CA . THR A 1 116 ? 20.576 3.863 -20.648 1.00 81.62 116 THR A CA 1
ATOM 974 C C . THR A 1 116 ? 20.306 3.366 -19.231 1.00 81.62 116 THR A C 1
ATOM 976 O O . THR A 1 116 ? 21.215 3.089 -18.445 1.00 81.62 116 THR A O 1
ATOM 979 N N . PHE A 1 117 ? 19.026 3.213 -18.886 1.00 73.75 117 PHE A N 1
ATOM 980 C CA . PHE A 1 117 ? 18.632 2.652 -17.592 1.00 73.75 117 PHE A CA 1
ATOM 981 C C . PHE A 1 117 ? 19.087 1.196 -17.420 1.00 73.75 117 PHE A C 1
ATOM 983 O O . PHE A 1 117 ? 19.437 0.779 -16.313 1.00 73.75 117 PHE A O 1
ATOM 990 N N . LYS A 1 118 ? 19.122 0.430 -18.520 1.00 82.31 118 LYS A N 1
ATOM 991 C CA . LYS A 1 118 ? 19.640 -0.942 -18.525 1.00 82.31 118 LYS A CA 1
ATOM 992 C C . LYS A 1 118 ? 21.120 -0.946 -18.138 1.00 82.31 118 LYS A C 1
ATOM 994 O O . LYS A 1 118 ? 21.499 -1.702 -17.243 1.00 82.31 118 LYS A O 1
ATOM 999 N N . ASP A 1 119 ? 21.908 -0.033 -18.707 1.00 81.56 119 ASP A N 1
ATOM 1000 C CA . ASP A 1 119 ? 23.331 0.127 -18.376 1.00 81.56 119 ASP A CA 1
ATOM 1001 C C . ASP A 1 119 ? 23.523 0.561 -16.927 1.00 81.56 119 ASP A C 1
ATOM 1003 O O . ASP A 1 119 ? 24.363 0.005 -16.218 1.00 81.56 119 ASP A O 1
ATOM 1007 N N . PHE A 1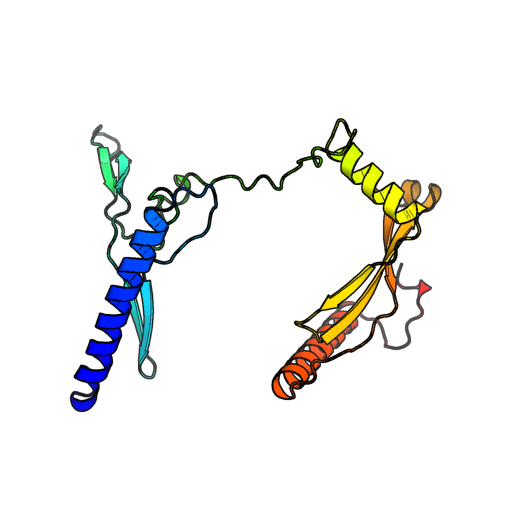 120 ? 22.708 1.504 -16.447 1.00 84.31 120 PHE A N 1
ATOM 1008 C CA . PHE A 1 120 ? 22.744 1.938 -15.053 1.00 84.31 120 PHE A CA 1
ATOM 1009 C C . PHE A 1 120 ? 22.470 0.778 -14.095 1.00 84.31 120 PHE A C 1
ATOM 1011 O O . PHE A 1 120 ? 23.199 0.579 -13.116 1.00 84.31 120 PHE A O 1
ATOM 1018 N N . HIS A 1 121 ? 21.435 -0.020 -14.370 1.00 83.69 121 HIS A N 1
ATOM 1019 C CA . HIS A 1 121 ? 21.089 -1.153 -13.525 1.00 83.69 121 HIS A CA 1
ATOM 1020 C C . HIS A 1 121 ? 22.173 -2.237 -13.549 1.00 83.69 121 HIS A C 1
ATOM 1022 O O . HIS A 1 121 ? 22.600 -2.683 -12.479 1.00 83.69 121 HIS A O 1
ATOM 1028 N N . ALA A 1 122 ? 22.665 -2.601 -14.737 1.00 85.88 122 ALA A N 1
ATOM 1029 C CA . ALA A 1 122 ? 23.743 -3.572 -14.912 1.00 85.88 122 ALA A CA 1
ATOM 1030 C C . ALA A 1 122 ? 25.028 -3.120 -14.200 1.00 85.88 122 ALA A C 1
ATOM 1032 O O . ALA A 1 122 ? 25.572 -3.860 -13.380 1.00 85.88 122 ALA A O 1
ATOM 1033 N N . THR A 1 123 ? 25.445 -1.867 -14.399 1.00 87.19 123 THR A N 1
ATOM 1034 C CA . THR A 1 123 ? 26.617 -1.259 -13.745 1.00 87.19 123 THR A CA 1
ATOM 1035 C C . THR A 1 123 ? 26.465 -1.242 -12.225 1.00 87.19 123 THR A C 1
ATOM 1037 O O . THR A 1 123 ? 27.400 -1.550 -11.481 1.00 87.19 123 THR A O 1
ATOM 1040 N N . ARG A 1 124 ? 25.269 -0.924 -11.714 1.00 87.25 124 ARG A N 1
ATOM 1041 C CA . ARG A 1 124 ? 24.989 -0.938 -10.272 1.00 87.25 124 ARG A CA 1
ATOM 1042 C C . ARG A 1 124 ? 25.070 -2.347 -9.687 1.00 87.25 124 ARG A C 1
ATOM 1044 O O . ARG A 1 124 ? 25.562 -2.495 -8.566 1.00 87.25 124 ARG A O 1
ATOM 1051 N N . LEU A 1 125 ? 24.576 -3.361 -10.396 1.00 89.44 125 LEU A N 1
ATOM 1052 C CA . LEU A 1 125 ? 24.676 -4.763 -9.980 1.00 89.44 125 LEU A CA 1
ATOM 1053 C C . LEU A 1 125 ? 26.126 -5.251 -10.010 1.00 89.44 125 LEU A C 1
ATOM 1055 O O . LEU A 1 125 ? 26.590 -5.765 -8.990 1.00 89.44 125 LEU A O 1
ATOM 1059 N N . PHE A 1 126 ? 26.853 -4.985 -11.100 1.00 89.94 126 PHE A N 1
ATOM 1060 C CA . PHE A 1 126 ? 28.282 -5.275 -11.229 1.00 89.94 126 PHE A CA 1
ATOM 1061 C C . PHE A 1 126 ? 29.066 -4.681 -10.060 1.00 89.94 126 PHE A C 1
ATOM 1063 O O . PHE A 1 126 ? 29.724 -5.411 -9.327 1.00 89.94 126 PHE A O 1
ATOM 1070 N N . ASN A 1 127 ? 28.911 -3.383 -9.793 1.00 89.62 127 ASN A N 1
ATOM 1071 C CA . ASN A 1 127 ? 29.621 -2.709 -8.706 1.00 89.62 127 ASN A CA 1
ATOM 1072 C C . ASN A 1 127 ? 29.288 -3.284 -7.323 1.00 89.62 127 ASN A C 1
ATOM 1074 O O . ASN A 1 127 ? 30.159 -3.375 -6.458 1.00 89.62 127 ASN A O 1
ATOM 1078 N N . ARG A 1 128 ? 28.028 -3.670 -7.080 1.00 90.81 128 ARG A N 1
ATOM 1079 C CA . ARG A 1 128 ? 27.622 -4.304 -5.814 1.00 90.81 128 ARG A CA 1
ATOM 1080 C C . ARG A 1 128 ? 28.256 -5.679 -5.642 1.00 90.81 128 ARG A C 1
ATOM 1082 O O . ARG A 1 128 ? 28.680 -5.999 -4.531 1.00 90.81 128 ARG A O 1
ATOM 1089 N N . TRP A 1 129 ? 28.298 -6.468 -6.712 1.00 92.69 129 TRP A N 1
ATOM 1090 C CA . TRP A 1 129 ? 28.937 -7.777 -6.725 1.00 92.69 129 TRP A CA 1
ATOM 1091 C C . TRP A 1 129 ? 30.462 -7.666 -6.587 1.00 92.69 129 TRP A C 1
ATOM 1093 O O . TRP A 1 129 ? 31.018 -8.265 -5.670 1.00 92.69 129 TRP A O 1
ATOM 1103 N N . ALA A 1 130 ? 31.118 -6.849 -7.416 1.00 90.94 130 ALA A N 1
ATOM 1104 C CA . ALA A 1 130 ? 32.570 -6.672 -7.440 1.00 90.94 130 ALA A CA 1
ATOM 1105 C C . ALA A 1 130 ? 33.106 -6.193 -6.082 1.00 90.94 130 ALA A C 1
ATOM 1107 O O . ALA A 1 130 ? 34.078 -6.734 -5.563 1.00 90.94 130 ALA A O 1
ATOM 1108 N N . LYS A 1 131 ? 32.403 -5.252 -5.435 1.00 91.94 131 LYS A N 1
ATOM 1109 C CA . LYS A 1 131 ? 32.733 -4.771 -4.080 1.00 91.94 131 LYS A CA 1
ATOM 1110 C C . LYS A 1 131 ? 32.305 -5.729 -2.959 1.00 91.94 131 LYS A C 1
ATOM 1112 O O . LYS A 1 131 ? 32.412 -5.372 -1.790 1.00 91.94 131 LYS A O 1
ATOM 1117 N N . LYS A 1 132 ? 31.742 -6.900 -3.288 1.00 88.69 132 LYS A N 1
ATOM 1118 C CA . LYS A 1 132 ? 31.183 -7.892 -2.348 1.00 88.69 132 LYS A CA 1
ATOM 1119 C C . LYS A 1 132 ? 30.270 -7.255 -1.290 1.00 88.69 132 LYS A C 1
ATOM 1121 O O . LYS A 1 132 ? 30.264 -7.655 -0.124 1.00 88.69 132 LYS A O 1
ATOM 1126 N N . LYS A 1 133 ? 29.485 -6.244 -1.690 1.00 89.62 133 LYS A N 1
ATOM 1127 C CA . LYS A 1 133 ? 28.685 -5.436 -0.763 1.00 89.62 133 LYS A CA 1
ATOM 1128 C C . LYS A 1 133 ? 27.615 -6.306 -0.106 1.00 89.62 133 LYS A C 1
ATOM 1130 O O . LYS A 1 133 ? 26.732 -6.837 -0.781 1.00 89.62 133 LYS A O 1
ATOM 1135 N N . LYS A 1 134 ? 27.667 -6.399 1.222 1.00 92.50 134 LYS A N 1
ATOM 1136 C CA . LYS A 1 134 ? 26.624 -7.019 2.044 1.00 92.50 134 LYS A CA 1
ATOM 1137 C C . LYS A 1 134 ? 25.676 -5.937 2.547 1.00 92.50 134 LYS A C 1
ATOM 1139 O O . LYS A 1 134 ? 26.111 -4.895 3.027 1.00 92.50 134 LYS A O 1
ATOM 1144 N N . HIS A 1 135 ? 24.380 -6.174 2.408 1.00 92.12 135 HIS A N 1
ATOM 1145 C CA . HIS A 1 135 ? 23.333 -5.293 2.910 1.00 92.12 135 HIS A CA 1
ATOM 1146 C C . HIS A 1 135 ? 22.600 -5.980 4.055 1.00 92.12 135 HIS A C 1
ATOM 1148 O O . HIS A 1 135 ? 22.176 -7.125 3.896 1.00 92.12 135 HIS A O 1
ATOM 1154 N N . GLN A 1 136 ? 22.448 -5.282 5.176 1.00 94.31 136 GLN A N 1
ATOM 1155 C CA . GLN A 1 136 ? 21.649 -5.736 6.307 1.00 94.31 136 GLN A CA 1
ATOM 1156 C C . GLN A 1 136 ? 20.195 -5.333 6.078 1.00 94.31 136 GLN A C 1
ATOM 1158 O O . GLN A 1 136 ? 19.900 -4.168 5.824 1.00 94.31 136 GLN A O 1
ATOM 1163 N N . ASN A 1 137 ? 19.287 -6.298 6.124 1.00 94.12 137 ASN A N 1
ATOM 1164 C CA . ASN A 1 137 ? 17.859 -6.077 5.939 1.00 94.12 137 ASN A CA 1
ATOM 1165 C C . ASN A 1 137 ? 17.145 -6.416 7.240 1.00 94.12 137 ASN A C 1
ATOM 1167 O O . ASN A 1 137 ? 17.483 -7.406 7.885 1.00 94.12 137 ASN A O 1
ATOM 1171 N N . PHE A 1 138 ? 16.133 -5.623 7.585 1.00 94.25 138 PHE A N 1
ATOM 1172 C CA . PHE A 1 138 ? 15.282 -5.864 8.741 1.00 94.25 138 PHE A CA 1
ATOM 1173 C C . PHE A 1 138 ? 13.809 -5.759 8.351 1.00 94.25 138 PHE A C 1
ATOM 1175 O O . PHE A 1 138 ? 13.406 -4.839 7.638 1.00 94.25 138 PHE A O 1
ATOM 1182 N N . SER A 1 139 ? 12.996 -6.702 8.822 1.00 92.19 139 SER A N 1
ATOM 1183 C CA . SER A 1 139 ? 11.550 -6.704 8.617 1.00 92.19 139 SER A CA 1
ATOM 1184 C C . SER A 1 139 ? 10.830 -6.390 9.919 1.00 92.19 139 SER A C 1
ATOM 1186 O O . SER A 1 139 ? 10.602 -7.275 10.740 1.00 92.19 139 SER A O 1
ATOM 1188 N N . ASN A 1 140 ? 10.351 -5.153 10.058 1.00 92.19 140 ASN A N 1
ATOM 1189 C CA . ASN A 1 140 ? 9.518 -4.733 11.194 1.00 92.19 140 ASN A CA 1
ATOM 1190 C C . ASN A 1 140 ? 8.246 -5.585 11.346 1.00 92.19 140 ASN A C 1
ATOM 1192 O O . ASN A 1 140 ? 7.723 -5.758 12.444 1.00 92.19 140 ASN A O 1
ATOM 1196 N N . ARG A 1 141 ? 7.716 -6.122 10.241 1.00 91.50 141 ARG A N 1
ATOM 1197 C CA . ARG A 1 141 ? 6.476 -6.909 10.250 1.00 91.50 141 ARG A CA 1
ATOM 1198 C C . ARG A 1 141 ? 6.665 -8.290 10.874 1.00 91.50 141 ARG A C 1
ATOM 1200 O O . ARG A 1 141 ? 5.726 -8.783 11.504 1.00 91.50 141 ARG A O 1
ATOM 1207 N N . LEU A 1 142 ? 7.818 -8.905 10.618 1.00 92.94 142 LEU A N 1
ATOM 1208 C CA . LEU A 1 142 ? 8.142 -10.283 10.989 1.00 92.94 142 LEU A CA 1
ATOM 1209 C C . LEU A 1 142 ? 9.123 -10.366 12.161 1.00 92.94 142 LEU A C 1
ATOM 1211 O O . LEU A 1 142 ? 9.215 -11.425 12.756 1.00 92.94 142 LEU A O 1
ATOM 1215 N N . GLY A 1 143 ? 9.830 -9.283 12.494 1.00 94.31 143 GLY A N 1
ATOM 1216 C CA . GLY A 1 143 ? 10.898 -9.312 13.492 1.00 94.31 143 GLY A CA 1
ATOM 1217 C C . GLY A 1 143 ? 12.072 -10.182 13.046 1.00 94.31 143 GLY A C 1
ATOM 1218 O O . GLY A 1 143 ? 12.555 -10.985 13.828 1.00 94.31 143 GLY A O 1
ATOM 1219 N N . ILE A 1 144 ? 12.483 -10.089 11.776 1.00 94.94 144 ILE A N 1
ATOM 1220 C CA . ILE A 1 144 ? 13.631 -10.846 11.250 1.00 94.94 144 ILE A CA 1
ATOM 1221 C C . ILE A 1 144 ? 14.678 -9.916 10.653 1.00 94.94 144 ILE A C 1
ATOM 1223 O O . ILE A 1 144 ? 14.337 -8.927 9.995 1.00 94.94 144 ILE A O 1
ATOM 1227 N N . SER A 1 145 ? 15.941 -10.289 10.816 1.00 95.62 145 SER A N 1
ATOM 1228 C CA . SER A 1 145 ? 17.093 -9.689 10.154 1.00 95.62 145 SER A CA 1
ATOM 1229 C C . SER A 1 145 ? 17.759 -10.703 9.231 1.00 95.62 145 SER A C 1
ATOM 1231 O O . SER A 1 145 ? 17.780 -11.899 9.510 1.00 95.62 145 SER A O 1
ATOM 1233 N N . PHE A 1 146 ? 18.278 -10.238 8.097 1.00 95.31 146 PHE A N 1
ATOM 1234 C CA . PHE A 1 146 ? 19.072 -11.069 7.195 1.00 95.31 146 PHE A CA 1
ATOM 1235 C C . PHE A 1 146 ? 19.996 -10.224 6.321 1.00 95.31 146 PHE A C 1
ATOM 1237 O O . PHE A 1 146 ? 19.710 -9.078 5.962 1.00 95.31 146 PHE A O 1
ATOM 1244 N N . THR A 1 147 ? 21.096 -10.832 5.904 1.00 96.38 147 THR A N 1
ATOM 1245 C CA . THR A 1 147 ? 22.028 -10.242 4.946 1.00 96.38 147 THR A CA 1
ATOM 1246 C C . THR A 1 147 ? 21.655 -10.593 3.515 1.00 96.38 147 THR A C 1
ATOM 1248 O O . THR A 1 147 ? 21.221 -11.706 3.220 1.00 96.38 147 THR A O 1
ATOM 1251 N N . THR A 1 148 ? 21.870 -9.648 2.603 1.00 95.62 148 THR A N 1
ATOM 1252 C CA . THR A 1 148 ? 21.828 -9.905 1.161 1.00 95.62 148 THR A CA 1
ATOM 1253 C C . THR A 1 148 ? 23.102 -9.443 0.484 1.00 95.62 148 THR A C 1
ATOM 1255 O O . THR A 1 148 ? 23.571 -8.336 0.750 1.00 95.62 148 THR A O 1
ATOM 1258 N N . SER A 1 149 ? 23.602 -10.241 -0.449 1.00 94.56 149 SER A N 1
ATOM 1259 C CA . SER A 1 149 ? 24.696 -9.887 -1.354 1.00 94.56 149 SER A CA 1
ATOM 1260 C C . SER A 1 149 ? 24.374 -10.353 -2.772 1.00 94.56 149 SER A C 1
ATOM 1262 O O . SER A 1 149 ? 23.414 -11.091 -2.986 1.00 94.56 149 SER A O 1
ATOM 1264 N N . TYR A 1 150 ? 25.167 -9.925 -3.748 1.00 93.62 150 TYR A N 1
ATOM 1265 C CA . TYR A 1 150 ? 25.078 -10.444 -5.112 1.00 93.62 150 TYR A CA 1
ATOM 1266 C C . TYR A 1 150 ? 26.196 -11.453 -5.361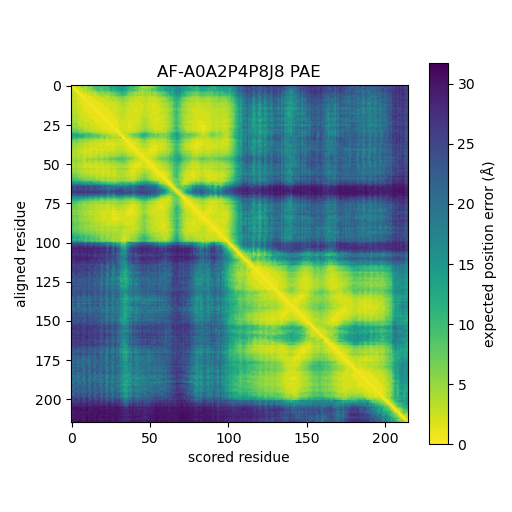 1.00 93.62 150 TYR A C 1
ATOM 1268 O O . TYR A 1 150 ? 27.290 -11.314 -4.814 1.00 93.62 150 TYR A O 1
ATOM 1276 N N . HIS A 1 151 ? 25.904 -12.463 -6.170 1.00 90.50 151 HIS A N 1
ATOM 1277 C CA . HIS A 1 151 ? 26.869 -13.403 -6.731 1.00 90.50 151 HIS A CA 1
ATOM 1278 C C . HIS A 1 151 ? 26.647 -13.499 -8.242 1.00 90.50 151 HIS A C 1
ATOM 1280 O O . HIS A 1 151 ? 25.612 -13.057 -8.741 1.00 90.50 151 HIS A O 1
ATOM 1286 N N . VAL A 1 152 ? 27.630 -14.037 -8.954 1.00 90.56 152 VAL A N 1
ATOM 1287 C CA . VAL A 1 152 ? 27.558 -14.278 -10.398 1.00 90.56 152 VAL A CA 1
ATOM 1288 C C . VAL A 1 152 ? 27.293 -15.758 -10.616 1.00 90.56 152 VAL A C 1
ATOM 1290 O O . VAL A 1 152 ? 27.909 -16.592 -9.949 1.00 90.56 152 VAL A O 1
ATOM 1293 N N . TYR A 1 15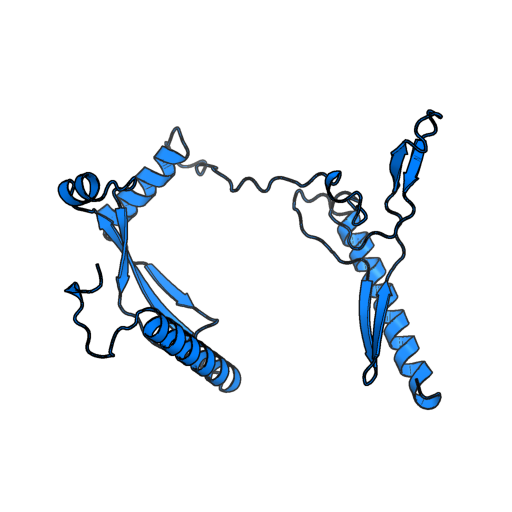3 ? 26.367 -16.070 -11.517 1.00 85.81 153 TYR A N 1
ATOM 1294 C CA . TYR A 1 153 ? 26.164 -17.436 -11.983 1.00 85.81 153 TYR A CA 1
ATOM 1295 C C . TYR A 1 153 ? 27.292 -17.845 -12.930 1.00 85.81 153 TYR A C 1
ATOM 1297 O O . TYR A 1 153 ? 27.807 -17.027 -13.690 1.00 85.81 153 TYR A O 1
ATOM 1305 N N . ASN A 1 154 ? 27.668 -19.123 -12.899 1.00 83.62 154 ASN A N 1
ATOM 1306 C CA . ASN A 1 154 ? 28.591 -19.672 -13.887 1.00 83.62 154 ASN A CA 1
ATOM 1307 C C . ASN A 1 154 ? 27.951 -19.564 -15.285 1.00 83.62 154 ASN A C 1
ATOM 1309 O O . ASN A 1 154 ? 26.763 -19.852 -15.438 1.00 83.62 154 ASN A O 1
ATOM 1313 N N . THR A 1 155 ? 28.729 -19.167 -16.293 1.00 80.94 155 THR A N 1
ATOM 1314 C CA . THR A 1 155 ? 28.288 -19.034 -17.691 1.00 80.94 155 THR A CA 1
ATOM 1315 C C . THR A 1 155 ? 27.603 -20.296 -18.203 1.00 80.94 155 THR A C 1
ATOM 1317 O O . THR A 1 155 ? 26.583 -20.205 -18.882 1.00 80.94 155 THR A O 1
ATOM 1320 N N . ASN A 1 156 ? 28.087 -21.471 -17.792 1.00 79.94 156 ASN A N 1
ATOM 1321 C CA . ASN A 1 156 ? 27.489 -22.751 -18.164 1.00 79.94 156 ASN A CA 1
ATOM 1322 C C . ASN A 1 156 ? 26.080 -22.911 -17.575 1.00 79.94 156 ASN A C 1
ATOM 1324 O O . ASN A 1 156 ? 25.189 -23.417 -18.244 1.00 79.94 156 ASN A O 1
ATOM 1328 N N . VAL A 1 157 ? 25.846 -22.437 -16.347 1.00 78.75 157 VAL A N 1
ATOM 1329 C CA . VAL A 1 157 ? 24.525 -22.485 -15.693 1.00 78.75 157 VAL A CA 1
ATOM 1330 C C . VAL A 1 157 ? 23.557 -21.511 -16.357 1.00 78.75 157 VAL A C 1
ATOM 1332 O O . VAL A 1 157 ? 22.400 -21.855 -16.570 1.00 78.75 157 VAL A O 1
ATOM 1335 N N . VAL A 1 158 ? 24.027 -20.314 -16.713 1.00 79.06 158 VAL A N 1
ATOM 1336 C CA . VAL A 1 158 ? 23.209 -19.316 -17.419 1.00 79.06 158 VAL A CA 1
ATOM 1337 C C . VAL A 1 158 ? 22.748 -19.863 -18.771 1.00 79.06 158 VAL A C 1
ATOM 1339 O O . VAL A 1 158 ? 21.561 -19.786 -19.075 1.00 79.06 158 VAL A O 1
ATOM 1342 N N . ALA A 1 159 ? 23.659 -20.474 -19.535 1.00 78.38 159 ALA A N 1
ATOM 1343 C CA . ALA A 1 159 ? 23.351 -21.051 -20.841 1.00 78.38 159 ALA A CA 1
ATOM 1344 C C . ALA A 1 159 ? 22.439 -22.285 -20.741 1.00 78.38 159 ALA A C 1
ATOM 1346 O O . ALA A 1 159 ? 21.435 -22.365 -21.439 1.00 78.38 159 ALA A O 1
ATOM 1347 N N . THR A 1 160 ? 22.750 -23.226 -19.844 1.00 81.31 160 THR A N 1
ATOM 1348 C CA . THR A 1 160 ? 21.980 -24.477 -19.700 1.00 81.31 160 THR A CA 1
ATOM 1349 C C . THR A 1 160 ? 20.586 -24.263 -19.118 1.00 81.31 160 THR A C 1
ATOM 1351 O O . THR A 1 160 ? 19.652 -24.941 -19.534 1.00 81.31 160 THR A O 1
ATOM 1354 N N . LYS A 1 161 ? 20.419 -23.319 -18.181 1.00 81.12 161 LYS A N 1
ATOM 1355 C CA . LYS A 1 161 ? 19.115 -22.992 -17.578 1.00 81.12 161 LYS A CA 1
ATOM 1356 C C . LYS A 1 161 ? 18.355 -21.884 -18.326 1.00 81.12 161 LYS A C 1
ATOM 1358 O O . LYS A 1 161 ? 17.261 -21.533 -17.895 1.00 81.12 161 LYS A O 1
ATOM 1363 N N . GLY A 1 162 ? 18.917 -21.319 -19.401 1.00 81.00 162 GLY A N 1
ATOM 1364 C CA . GLY A 1 162 ? 18.282 -20.255 -20.190 1.00 81.00 162 GLY A CA 1
ATOM 1365 C C . GLY A 1 162 ? 17.968 -18.993 -19.378 1.00 81.00 162 GLY A C 1
ATOM 1366 O O . GLY A 1 162 ? 16.885 -18.430 -19.508 1.00 81.00 162 GLY A O 1
ATOM 1367 N N . LEU A 1 163 ? 18.870 -18.582 -18.481 1.00 80.75 163 LEU A N 1
ATOM 1368 C CA . LEU A 1 163 ? 18.640 -17.418 -17.622 1.00 80.75 163 LEU A CA 1
ATOM 1369 C C . LEU A 1 163 ? 18.946 -16.110 -18.361 1.00 80.75 163 LEU A C 1
ATOM 1371 O O . LEU A 1 163 ? 20.051 -15.912 -18.856 1.00 80.75 163 LEU A O 1
ATOM 1375 N N . ASP A 1 164 ? 18.024 -15.150 -18.293 1.00 80.75 164 ASP A N 1
ATOM 1376 C CA . ASP A 1 164 ? 18.215 -13.804 -18.861 1.00 80.75 164 ASP A CA 1
ATOM 1377 C C . ASP A 1 164 ? 19.122 -12.890 -18.007 1.00 80.75 164 ASP A C 1
ATOM 1379 O O . ASP A 1 164 ? 19.353 -11.723 -18.341 1.00 80.75 164 ASP A O 1
ATOM 1383 N N . PHE A 1 165 ? 19.615 -13.374 -16.861 1.00 81.75 165 PHE A N 1
ATOM 1384 C CA . PHE A 1 165 ? 20.360 -12.579 -15.884 1.00 81.75 165 PHE A CA 1
ATOM 1385 C C . PHE A 1 165 ? 21.635 -13.272 -15.388 1.00 81.75 165 PHE A C 1
ATOM 1387 O O . PHE A 1 165 ? 21.657 -14.454 -15.063 1.00 81.75 165 PHE A O 1
ATOM 1394 N N . ILE A 1 166 ? 22.705 -12.481 -15.255 1.00 86.31 166 ILE A N 1
ATOM 1395 C CA . ILE A 1 166 ? 24.041 -12.947 -14.834 1.00 86.31 166 ILE A CA 1
ATOM 1396 C C . ILE A 1 166 ? 24.191 -12.947 -13.303 1.00 86.31 166 ILE A C 1
ATOM 1398 O O . ILE A 1 166 ? 24.914 -13.766 -12.732 1.00 86.31 166 ILE A O 1
ATOM 1402 N N . TYR A 1 167 ? 23.512 -12.022 -12.617 1.00 89.62 167 TYR A N 1
ATOM 1403 C CA . TYR A 1 167 ? 23.654 -11.824 -11.174 1.00 89.62 167 TYR A CA 1
ATOM 1404 C C . TYR A 1 167 ? 22.489 -12.430 -10.398 1.00 89.62 167 TYR A C 1
ATOM 1406 O O . TYR A 1 167 ? 21.331 -12.088 -10.630 1.00 89.62 167 TYR A O 1
ATOM 1414 N N . GLY A 1 168 ? 22.811 -13.242 -9.395 1.00 88.88 168 GLY A N 1
ATOM 1415 C CA . GLY A 1 168 ? 21.859 -13.780 -8.432 1.00 88.88 168 GLY A CA 1
ATOM 1416 C C . GLY A 1 168 ? 21.961 -13.082 -7.080 1.00 88.88 168 GLY A C 1
ATOM 1417 O O . GLY A 1 168 ? 23.049 -12.712 -6.618 1.00 88.88 168 GLY A O 1
ATOM 1418 N N . LYS A 1 169 ? 20.832 -12.935 -6.386 1.00 91.38 169 LYS A N 1
ATOM 1419 C CA . LYS A 1 169 ? 20.824 -12.426 -5.012 1.00 91.38 169 LYS A CA 1
ATOM 1420 C C . LYS A 1 169 ? 21.005 -13.582 -4.033 1.00 91.38 169 LYS A C 1
ATOM 1422 O O . LYS A 1 169 ? 20.204 -14.507 -4.001 1.00 91.38 169 LYS A O 1
ATOM 1427 N N . LYS A 1 170 ? 22.056 -13.515 -3.220 1.00 91.94 170 LYS A N 1
ATOM 1428 C CA . LYS A 1 170 ? 22.329 -14.462 -2.139 1.00 91.94 170 LYS A CA 1
ATOM 1429 C C . LYS A 1 170 ? 21.794 -13.897 -0.829 1.00 91.94 170 LYS A C 1
ATOM 1431 O O . LYS A 1 170 ? 22.061 -12.741 -0.496 1.00 91.94 170 LYS A O 1
ATOM 1436 N N . TYR A 1 171 ? 21.063 -14.722 -0.095 1.00 93.56 171 TYR A N 1
ATOM 1437 C CA . TYR A 1 171 ? 20.533 -14.416 1.231 1.00 93.56 171 TYR A CA 1
ATOM 1438 C C . TYR A 1 171 ? 21.317 -15.216 2.273 1.00 93.56 171 TYR A C 1
ATOM 1440 O O . TYR A 1 171 ? 21.735 -16.343 2.008 1.00 93.56 171 TYR A O 1
ATOM 1448 N N . GLY A 1 172 ? 21.548 -14.640 3.447 1.00 92.56 172 GLY A N 1
ATOM 1449 C CA . GLY A 1 172 ? 22.266 -15.317 4.526 1.00 92.56 172 GLY A CA 1
ATOM 1450 C C . GLY A 1 172 ? 22.038 -14.658 5.877 1.00 92.56 172 GLY A C 1
ATOM 1451 O O . GLY A 1 172 ? 21.460 -13.574 5.947 1.00 92.56 172 GLY A O 1
ATOM 1452 N N . ASN A 1 173 ? 22.534 -15.285 6.943 1.00 93.81 173 ASN A N 1
ATOM 1453 C CA . ASN A 1 173 ? 22.449 -14.783 8.319 1.00 93.81 173 ASN A CA 1
ATOM 1454 C C . ASN A 1 173 ? 21.013 -14.425 8.737 1.00 93.81 173 ASN A C 1
ATOM 1456 O O . ASN A 1 173 ? 20.783 -13.353 9.292 1.00 93.81 173 ASN A O 1
ATOM 1460 N N . LEU A 1 174 ? 20.045 -15.286 8.406 1.00 93.44 174 LEU A N 1
ATOM 1461 C CA . LEU A 1 174 ? 18.672 -15.110 8.865 1.00 93.44 174 LEU A CA 1
ATOM 1462 C C . LEU A 1 174 ? 18.636 -15.253 10.389 1.00 93.44 174 LEU A C 1
ATOM 1464 O O . LEU A 1 174 ? 19.079 -16.265 10.925 1.00 93.44 174 LEU A O 1
ATOM 1468 N N . GLN A 1 175 ? 18.105 -14.247 11.070 1.00 93.56 175 GLN A N 1
ATOM 1469 C CA . GLN A 1 175 ? 17.954 -14.216 12.518 1.00 93.56 175 GLN A CA 1
ATOM 1470 C C . GLN A 1 175 ? 16.566 -13.696 12.879 1.00 93.56 175 GLN A C 1
ATOM 1472 O O . GLN A 1 175 ? 16.035 -12.795 12.224 1.00 93.56 175 GLN A O 1
ATOM 1477 N N . PHE A 1 176 ? 15.988 -14.253 13.940 1.00 93.44 176 PHE A N 1
ATOM 1478 C CA . PHE A 1 176 ? 14.765 -13.738 14.538 1.00 93.44 176 PHE A CA 1
ATOM 1479 C C . PHE A 1 176 ? 15.130 -12.690 15.596 1.00 93.44 176 PHE A C 1
ATOM 1481 O O . PHE A 1 176 ? 15.684 -13.007 16.644 1.00 93.44 176 PHE A O 1
ATOM 1488 N N . THR A 1 177 ? 14.856 -11.428 15.286 1.00 92.44 177 THR A N 1
ATOM 1489 C CA . THR A 1 177 ? 15.182 -10.237 16.079 1.00 92.44 177 THR A CA 1
ATOM 1490 C C . THR A 1 177 ? 13.893 -9.442 16.347 1.00 92.44 177 THR A C 1
ATOM 1492 O O . THR A 1 177 ? 13.602 -8.449 15.672 1.00 92.44 177 THR A O 1
ATOM 1495 N N . PRO A 1 178 ? 13.045 -9.901 17.287 1.00 92.44 178 PRO A N 1
ATOM 1496 C CA . PRO A 1 178 ? 11.762 -9.266 17.555 1.00 92.44 178 PRO A CA 1
ATOM 1497 C C . PRO A 1 178 ? 11.921 -7.914 18.259 1.00 92.44 178 PRO A C 1
ATOM 1499 O O . PRO A 1 178 ? 12.944 -7.595 18.859 1.00 92.44 178 PRO A O 1
ATOM 1502 N N . SER A 1 179 ? 10.856 -7.118 18.209 1.00 92.88 179 SER A N 1
ATOM 1503 C CA . SER A 1 179 ? 10.743 -5.863 18.944 1.00 92.88 179 SER A CA 1
ATOM 1504 C C . SER A 1 179 ? 10.823 -6.097 20.454 1.00 92.88 179 SER A C 1
ATOM 1506 O O . SER A 1 179 ? 10.341 -7.103 20.968 1.00 92.88 179 SER A O 1
ATOM 1508 N N . THR A 1 180 ? 11.355 -5.114 21.177 1.00 93.56 180 THR A N 1
ATOM 1509 C CA . THR A 1 180 ? 11.348 -5.084 22.646 1.00 93.56 180 THR A CA 1
ATOM 1510 C C . THR A 1 180 ? 9.939 -4.936 23.227 1.00 93.56 180 THR A C 1
ATOM 1512 O O . THR A 1 180 ? 9.696 -5.333 24.362 1.00 93.56 180 THR A O 1
ATOM 1515 N N . SER A 1 181 ? 8.983 -4.403 22.457 1.00 95.75 181 SER A N 1
ATOM 1516 C CA . SER A 1 181 ? 7.594 -4.252 22.898 1.00 95.75 181 SER A CA 1
ATOM 1517 C C . SER A 1 181 ? 6.869 -5.610 22.929 1.00 95.75 181 SER A C 1
ATOM 1519 O O . SER A 1 181 ? 6.729 -6.231 21.869 1.00 95.75 181 SER A O 1
ATOM 1521 N N . PRO A 1 182 ? 6.310 -6.053 24.077 1.00 94.81 182 PRO A N 1
ATOM 1522 C CA . PRO A 1 182 ? 5.689 -7.379 24.207 1.00 94.81 182 PRO A CA 1
ATOM 1523 C C . PRO A 1 182 ? 4.547 -7.638 23.214 1.00 94.81 182 PRO A C 1
ATOM 1525 O O . PRO A 1 182 ? 4.464 -8.701 22.598 1.00 94.81 182 PRO A O 1
ATOM 1528 N N . ASN A 1 183 ? 3.687 -6.637 22.993 1.00 94.44 183 ASN A N 1
ATOM 1529 C CA . ASN A 1 183 ? 2.561 -6.742 22.060 1.00 94.44 18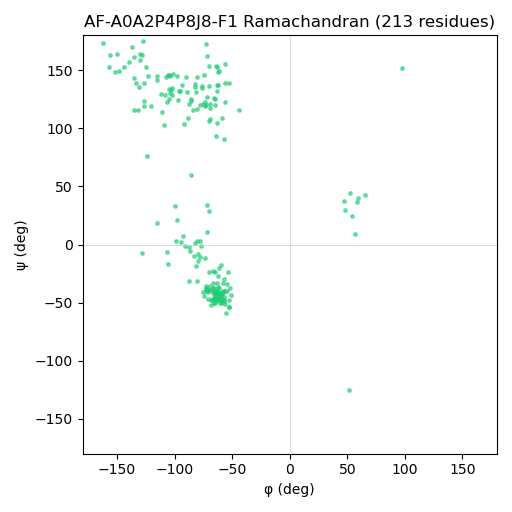3 ASN A CA 1
ATOM 1530 C C . ASN A 1 183 ? 3.024 -6.881 20.605 1.00 94.44 183 ASN A C 1
ATOM 1532 O O . ASN A 1 183 ? 2.407 -7.597 19.812 1.00 94.44 183 ASN A O 1
ATOM 1536 N N . VAL A 1 184 ? 4.098 -6.178 20.242 1.00 93.50 184 VAL A N 1
ATOM 1537 C CA . VAL A 1 184 ? 4.667 -6.228 18.892 1.00 93.50 184 VAL A CA 1
ATOM 1538 C C . VAL A 1 184 ? 5.411 -7.544 18.690 1.00 93.50 184 VAL A C 1
ATOM 1540 O O . VAL A 1 184 ? 5.172 -8.204 17.679 1.00 93.50 184 VAL A O 1
ATOM 1543 N N . LYS A 1 185 ? 6.211 -7.966 19.676 1.00 95.69 185 LYS A N 1
ATOM 1544 C CA . LYS A 1 185 ? 6.912 -9.254 19.705 1.00 95.69 185 LYS A CA 1
ATOM 1545 C C . LYS A 1 185 ? 5.957 -10.421 19.467 1.00 95.69 185 LYS A C 1
ATOM 1547 O O . LYS A 1 185 ? 6.124 -11.142 18.489 1.00 95.69 185 LYS A O 1
ATOM 1552 N N . LYS A 1 186 ? 4.874 -10.521 20.247 1.00 95.94 186 LYS A N 1
ATOM 1553 C CA . LYS A 1 186 ? 3.864 -11.585 20.095 1.00 95.94 186 LYS A CA 1
ATOM 1554 C C . LYS A 1 186 ? 3.266 -11.635 18.682 1.00 95.94 186 LYS A C 1
ATOM 1556 O O . LYS A 1 186 ? 3.039 -12.706 18.123 1.00 95.94 186 LYS A O 1
ATOM 1561 N N . ARG A 1 187 ? 3.011 -10.470 18.069 1.00 95.75 187 ARG A N 1
ATOM 1562 C CA . ARG A 1 187 ? 2.500 -10.384 16.686 1.00 95.75 187 ARG A CA 1
ATOM 1563 C C . ARG A 1 187 ? 3.549 -10.791 15.652 1.00 95.75 187 ARG A C 1
ATOM 1565 O O . ARG A 1 187 ? 3.186 -11.402 14.649 1.00 95.75 187 ARG A O 1
ATOM 1572 N N . GLN A 1 188 ? 4.811 -10.421 15.857 1.00 96.69 188 GLN A N 1
ATOM 1573 C CA . GLN A 1 188 ? 5.923 -10.798 14.983 1.00 96.69 188 GLN A CA 1
ATOM 1574 C C . GLN A 1 188 ? 6.165 -12.310 15.030 1.00 96.69 188 GLN A C 1
ATOM 1576 O O . GLN A 1 188 ? 6.184 -12.933 13.973 1.00 96.69 188 GLN A O 1
ATOM 1581 N N . GLU A 1 189 ? 6.211 -12.904 16.225 1.00 95.69 189 GLU A N 1
ATOM 1582 C CA . GLU A 1 189 ? 6.344 -14.353 16.444 1.00 95.69 189 GLU A CA 1
ATOM 1583 C C . GLU A 1 189 ? 5.231 -15.135 15.742 1.00 95.69 189 GLU A C 1
ATOM 1585 O O . GLU A 1 189 ? 5.503 -16.018 14.930 1.00 95.69 189 GLU A O 1
ATOM 1590 N N . ALA A 1 190 ? 3.967 -14.758 15.964 1.00 95.06 190 ALA A N 1
ATOM 1591 C CA . ALA A 1 190 ? 2.833 -15.426 15.326 1.00 95.06 190 ALA A CA 1
ATOM 1592 C C . ALA A 1 190 ? 2.916 -15.382 13.789 1.00 95.06 190 ALA A C 1
ATOM 1594 O O . ALA A 1 190 ? 2.620 -16.370 13.113 1.00 95.06 190 ALA A O 1
ATOM 1595 N N . ARG A 1 191 ? 3.342 -14.245 13.221 1.00 95.00 191 ARG A N 1
ATOM 1596 C CA . ARG A 1 191 ? 3.497 -14.079 11.767 1.00 95.00 191 ARG A CA 1
ATOM 1597 C C . ARG A 1 191 ? 4.692 -14.846 11.218 1.00 95.00 191 ARG A C 1
ATOM 1599 O O . ARG A 1 191 ? 4.578 -15.397 10.128 1.00 95.00 191 ARG A O 1
ATOM 1606 N N . PHE A 1 192 ? 5.811 -14.864 11.938 1.00 93.62 192 PHE A N 1
ATOM 1607 C CA . PHE A 1 192 ? 6.997 -15.618 11.552 1.00 93.62 192 PHE A CA 1
ATOM 1608 C C . PHE A 1 192 ? 6.703 -17.121 11.555 1.00 93.62 192 PHE A C 1
ATOM 1610 O O . PHE A 1 192 ? 6.882 -17.768 10.529 1.00 93.62 192 PHE A O 1
ATOM 1617 N N . ASN A 1 193 ? 6.103 -17.645 12.625 1.00 91.38 193 ASN A N 1
ATOM 1618 C CA . ASN A 1 193 ? 5.720 -19.057 12.723 1.00 91.38 193 ASN A CA 1
ATOM 1619 C C . ASN A 1 193 ? 4.680 -19.458 11.666 1.00 91.38 193 ASN A C 1
ATOM 1621 O O . ASN A 1 193 ? 4.710 -20.568 11.141 1.00 91.38 193 ASN A O 1
ATOM 1625 N N . ALA A 1 194 ? 3.740 -18.569 11.327 1.00 91.69 194 ALA A N 1
ATOM 1626 C CA . ALA A 1 194 ? 2.811 -18.808 10.223 1.00 91.69 194 ALA A CA 1
ATOM 1627 C C . ALA A 1 194 ? 3.530 -18.862 8.865 1.00 91.69 194 ALA A C 1
ATOM 1629 O O . ALA A 1 194 ? 3.230 -19.735 8.055 1.00 91.69 194 ALA A O 1
ATOM 1630 N N . LEU A 1 195 ? 4.492 -17.964 8.629 1.00 89.06 195 LEU A N 1
ATOM 1631 C CA . LEU A 1 195 ? 5.274 -17.938 7.394 1.00 89.06 195 LEU A CA 1
ATOM 1632 C C . LEU A 1 195 ? 6.146 -19.188 7.244 1.00 89.06 195 LEU A C 1
ATOM 1634 O O . LEU A 1 195 ? 6.178 -19.767 6.162 1.00 89.06 195 LEU A O 1
ATOM 1638 N N . VAL A 1 196 ? 6.815 -19.608 8.320 1.00 87.12 196 VAL A N 1
ATOM 1639 C CA . VAL A 1 196 ? 7.598 -20.850 8.383 1.00 87.12 196 VAL A CA 1
ATOM 1640 C C . VAL A 1 196 ? 6.705 -22.025 7.997 1.00 87.12 196 VAL A C 1
ATOM 1642 O O . VAL A 1 196 ? 6.950 -22.648 6.967 1.00 87.12 196 VAL A O 1
ATOM 1645 N N . ARG A 1 197 ? 5.598 -22.241 8.722 1.00 85.62 197 ARG A N 1
ATOM 1646 C CA . ARG A 1 197 ? 4.653 -23.331 8.428 1.00 85.62 197 ARG A CA 1
ATOM 1647 C C . ARG A 1 197 ? 4.191 -23.329 6.975 1.00 85.62 197 ARG A C 1
ATOM 1649 O O . ARG A 1 197 ? 4.248 -24.360 6.325 1.00 85.62 197 ARG A O 1
ATOM 1656 N N . HIS A 1 198 ? 3.789 -22.173 6.450 1.00 85.12 198 HIS A N 1
ATOM 1657 C CA . HIS A 1 198 ? 3.344 -22.055 5.061 1.00 85.12 198 HIS A CA 1
ATOM 1658 C C . HIS A 1 198 ? 4.454 -22.394 4.052 1.00 85.12 198 HIS A C 1
ATOM 1660 O O . HIS A 1 198 ? 4.200 -23.049 3.047 1.00 85.12 198 HIS A O 1
ATOM 1666 N N . THR A 1 199 ? 5.687 -21.957 4.308 1.00 83.38 199 THR A N 1
ATOM 1667 C CA . THR A 1 199 ? 6.808 -22.161 3.381 1.00 83.38 199 THR A CA 1
ATOM 1668 C C . THR A 1 199 ? 7.241 -23.624 3.340 1.00 83.38 199 THR A C 1
ATOM 1670 O O . THR A 1 199 ? 7.379 -24.176 2.252 1.00 83.38 199 THR A O 1
ATOM 1673 N N . PHE A 1 200 ? 7.397 -24.266 4.501 1.00 77.31 200 PHE A N 1
ATOM 1674 C CA . PHE A 1 200 ? 7.801 -25.675 4.578 1.00 77.31 200 PHE A CA 1
ATOM 1675 C C . PHE A 1 200 ? 6.691 -26.625 4.117 1.00 77.31 200 PHE A C 1
ATOM 1677 O O . PHE A 1 200 ? 6.959 -27.543 3.345 1.00 77.31 200 PHE A O 1
ATOM 1684 N N . HIS A 1 201 ? 5.433 -26.337 4.467 1.00 75.25 201 HIS A N 1
ATOM 1685 C CA . HIS A 1 201 ? 4.285 -27.104 3.981 1.00 75.25 201 HIS A CA 1
ATOM 1686 C C . HIS A 1 201 ? 4.193 -27.097 2.447 1.00 75.25 201 HIS A C 1
ATOM 1688 O O . HIS A 1 201 ? 4.037 -28.145 1.826 1.00 75.25 201 HIS A O 1
ATOM 1694 N N . ASN A 1 202 ? 4.332 -25.927 1.815 1.00 64.19 202 ASN A N 1
ATOM 1695 C CA . ASN A 1 202 ? 4.235 -25.819 0.355 1.00 64.19 202 ASN A CA 1
ATOM 1696 C C . ASN A 1 202 ? 5.419 -26.447 -0.378 1.00 64.19 202 ASN A C 1
ATOM 1698 O O . ASN A 1 202 ? 5.287 -26.808 -1.544 1.00 64.19 202 ASN A O 1
ATOM 1702 N N . ALA A 1 203 ? 6.564 -26.569 0.285 1.00 62.09 203 ALA A N 1
ATOM 1703 C CA . ALA A 1 203 ? 7.739 -27.157 -0.323 1.00 62.09 203 ALA A CA 1
ATOM 1704 C C . ALA A 1 203 ? 7.741 -28.697 -0.269 1.00 62.09 203 ALA A C 1
ATOM 1706 O O . ALA A 1 203 ? 8.579 -29.301 -0.927 1.00 62.09 203 ALA A O 1
ATOM 1707 N N . LYS A 1 204 ? 6.825 -29.345 0.480 1.00 65.56 204 LYS A N 1
ATOM 1708 C CA . LYS A 1 204 ? 6.894 -30.788 0.813 1.00 65.56 204 LYS A CA 1
ATOM 1709 C C . LYS A 1 204 ? 8.283 -31.206 1.330 1.00 65.56 204 LYS A C 1
ATOM 1711 O O . LYS A 1 204 ? 8.722 -32.330 1.110 1.00 65.56 204 LYS A O 1
ATOM 1716 N N . LEU A 1 205 ? 8.993 -30.281 1.970 1.00 58.50 205 LEU A N 1
ATOM 1717 C CA . LEU A 1 205 ? 10.334 -30.518 2.487 1.00 58.50 205 LEU A CA 1
ATOM 1718 C C . LEU A 1 205 ? 10.209 -30.869 3.963 1.00 58.50 205 LEU A C 1
ATOM 1720 O O . LEU A 1 205 ? 9.647 -30.083 4.724 1.00 58.50 205 LEU A O 1
ATOM 1724 N N . ASP A 1 206 ? 10.746 -32.026 4.343 1.00 55.53 206 ASP A N 1
ATOM 1725 C CA . ASP A 1 206 ? 10.989 -32.364 5.743 1.00 55.53 206 ASP A CA 1
ATOM 1726 C C . ASP A 1 206 ? 12.034 -31.400 6.340 1.00 55.53 206 ASP A C 1
ATOM 1728 O O . ASP A 1 206 ? 12.887 -30.859 5.618 1.00 55.53 206 ASP A O 1
ATOM 1732 N N . ASP A 1 207 ? 11.985 -31.189 7.656 1.00 56.66 207 ASP A N 1
ATOM 1733 C CA . ASP A 1 207 ? 12.866 -30.268 8.389 1.00 56.66 207 ASP A CA 1
ATOM 1734 C C . ASP A 1 207 ? 14.361 -30.640 8.232 1.00 56.66 207 ASP A C 1
ATOM 1736 O O . ASP A 1 207 ? 15.236 -29.789 8.411 1.00 56.66 207 ASP A O 1
ATOM 1740 N N . ASN A 1 208 ? 14.656 -31.873 7.795 1.00 55.38 208 ASN A N 1
ATOM 1741 C CA . ASN A 1 208 ? 15.998 -32.423 7.577 1.00 55.38 208 ASN A CA 1
ATOM 1742 C C . ASN A 1 208 ? 16.502 -32.397 6.117 1.00 55.38 208 ASN A C 1
ATOM 1744 O O . ASN A 1 208 ? 17.591 -32.901 5.843 1.00 55.38 208 ASN A O 1
ATOM 1748 N N . ALA A 1 209 ? 15.756 -31.836 5.157 1.00 47.75 209 ALA A N 1
ATOM 1749 C CA . ALA A 1 209 ? 16.152 -31.881 3.742 1.00 47.75 209 ALA A CA 1
ATOM 1750 C C . ALA A 1 209 ? 17.449 -31.089 3.454 1.00 47.75 209 ALA A C 1
ATOM 1752 O O . ALA A 1 209 ? 17.531 -29.885 3.748 1.00 47.75 209 ALA A O 1
ATOM 1753 N N . LEU A 1 210 ? 18.436 -31.759 2.839 1.00 49.84 210 LEU A N 1
ATOM 1754 C CA . LEU A 1 210 ? 19.770 -31.225 2.543 1.00 49.84 210 LEU A CA 1
ATOM 1755 C C . LEU A 1 210 ? 19.705 -30.032 1.568 1.00 49.84 210 LEU A C 1
ATOM 1757 O O . LEU A 1 210 ? 18.782 -29.893 0.767 1.00 49.84 210 LEU A O 1
ATOM 1761 N N . LYS A 1 211 ? 20.692 -29.130 1.652 1.00 48.97 211 LYS A N 1
ATOM 1762 C CA . LYS A 1 211 ? 20.728 -27.871 0.879 1.00 48.97 211 LYS A CA 1
ATOM 1763 C C . LYS A 1 211 ? 20.782 -28.065 -0.636 1.00 48.97 211 LYS A C 1
ATOM 1765 O O . LYS A 1 211 ? 20.339 -27.167 -1.349 1.00 48.97 211 LYS A O 1
ATOM 1770 N N . ASP A 1 212 ? 21.322 -29.188 -1.089 1.00 44.75 212 ASP A N 1
ATOM 1771 C CA . ASP A 1 212 ? 21.583 -29.432 -2.507 1.00 44.75 212 ASP A CA 1
ATOM 1772 C C . ASP A 1 212 ? 20.327 -29.892 -3.266 1.00 44.75 212 ASP A C 1
ATOM 1774 O O . ASP A 1 212 ? 20.238 -29.666 -4.466 1.00 44.75 212 ASP A O 1
ATOM 1778 N N . ASP A 1 213 ? 19.291 -30.368 -2.564 1.00 40.56 213 ASP A N 1
ATOM 1779 C CA . ASP A 1 213 ? 17.985 -30.714 -3.157 1.00 40.56 213 ASP A CA 1
ATOM 1780 C C . ASP A 1 213 ? 17.071 -29.487 -3.379 1.00 40.56 213 ASP A C 1
ATOM 1782 O O . ASP A 1 213 ? 15.914 -29.618 -3.780 1.00 40.56 213 ASP A O 1
ATOM 1786 N N . LYS A 1 214 ? 17.554 -28.270 -3.079 1.00 47.72 214 LYS A N 1
ATOM 1787 C CA . LYS A 1 214 ? 16.760 -27.023 -3.093 1.00 47.72 214 LYS A CA 1
ATOM 1788 C C . LYS A 1 214 ? 17.213 -25.998 -4.154 1.00 47.72 214 LYS A C 1
ATOM 1790 O O . LYS A 1 214 ? 16.872 -24.819 -4.009 1.00 47.72 214 LYS A O 1
ATOM 1795 N N . LEU A 1 215 ? 17.968 -26.396 -5.192 1.00 37.88 215 LEU A N 1
ATOM 1796 C CA . LEU A 1 215 ? 18.530 -25.500 -6.233 1.00 37.88 215 LEU A CA 1
ATOM 1797 C C . LEU A 1 215 ? 18.442 -26.016 -7.680 1.00 37.88 215 LEU A C 1
ATOM 1799 O O . LEU A 1 215 ? 18.716 -27.205 -7.912 1.00 37.88 215 LEU A O 1
#

Mean predicted aligned error: 14.49 Å

Organism: Rhizophagus irregularis (strain DAOM 181602 / DAOM 197198 / MUCL 43194) (NCBI:txid747089)

Nearest PDB structures (foldseek):
  3nat-assembly1_A  TM=4.091E-01  e=1.425E+00  Enterococcus faecalis
  9f9p-assembly1_C  TM=3.154E-01  e=3.481E+00  Trypanosoma cruzi
  3b42-assembly1_A  TM=2.573E-01  e=9.029E+00  Geobacter sulfurreducens

InterPro domains:
  IPR058524 Domain of unknown function DUF8211 [PF26638] (121-209)

Solvent-accessible surface area (backbone atoms only — not comparable to full-atom values): 12670 Å² total; per-residue (Å²): 126,63,77,93,50,39,64,64,50,50,55,48,49,51,51,51,51,53,57,48,51,51,53,46,51,58,37,19,72,30,86,60,83,51,77,62,73,44,60,34,54,50,80,49,74,58,90,96,45,78,45,79,51,62,60,88,41,62,25,68,46,74,44,77,47,63,98,86,43,98,44,77,40,68,37,71,52,59,22,64,33,35,17,32,68,63,41,54,34,16,87,88,46,45,84,76,53,86,71,51,75,72,64,80,65,69,65,64,55,92,91,49,93,51,91,44,50,68,51,40,50,51,52,53,50,49,53,37,32,77,66,62,43,73,42,84,44,76,37,88,73,42,15,34,32,33,36,38,32,49,44,72,62,56,68,66,55,32,63,75,68,67,49,97,60,61,70,44,82,45,75,44,74,76,44,84,56,58,56,90,49,67,75,56,23,56,52,11,51,55,48,38,55,49,49,50,52,54,53,40,62,76,62,76,50,62,98,81,64,61,78,78,83,74,118

Secondary structure (DSSP, 8-state):
--HHHHHHHHHHHHHHHHHHHHHHHHHHT----S---EESEEEEEETTEEEEEE---B---EEEE-SS--EEEE--PBPSEE-STT----TTTGGGS------------TT---SSHHHHHHHHHHHHHHTT--EEEEETTTTEEEEEEEEEPPHHHHHHTT-S-SEEEEEEEEEE---SSHHHHHHHHHHHHHHHHHHHHHHT--TT--GGGG-

Sequence (215 aa):
IPRRLQEKFFTYIRKKLLEHLDFITSRAQKEDKNNHMTKTFFNFSYKKYRFYFGIYLPCNHTHTAGLLSNTIATCSIPVPFTMSHHRHACIIHHKNLVLYFISKDNKIPDVSFCKTFKDFHATRLFNRWAKKKKHQNFSNRLGISFTTSYHVYNTNVVATKGLDFIYGKKYGNLQFTPSTSPNVKKRQEARFNALVRHTFHNAKLDDNALKDDKL

Foldseek 3Di:
DDPVCCVVVVVVLVVVAVVLVVVQVVFAAAPDQADDKRFQWDWDDDDPDIDIDGDFDAFQDWDQDDPPDRDIDGGRDGFGTAHYNRFTHHPVCPVVTDHRPPPVPLDPDPPDPDPGSVRSVVVVLCVQQVVQPKDWDADLQQQKIKIKGKDFDDPVCCVVVVPPDGIDIDIGDIDRHFDPDPVSRVRNPVVNVVVVCVVCVVVVDDPPDDPVVPD

pLDDT: mean 84.85, std 13.67, range [37.88, 96.81]

Radius of gyration: 27.2 Å; Cα contacts (8 Å, |Δi|>4): 269; chains: 1; bounding box: 65×54×57 Å